Protein AF-0000000087648180 (afdb_homodimer)

Radius of gyration: 19.23 Å; Cα contacts (8 Å, |Δi|>4): 263; chains: 2; bounding box: 60×59×38 Å

Sequence (212 aa):
DFQLNRPEPDPEIAVSLRGDDVFKAIEEEPSRSPEKRRKPNAILLRHMAQHLPGMGRGDVQTMMLSQKVKNLRELFTMSAEQLHGVIGARADRINVFSNFDFSSSDDFQLNRPEPDPEIAVSLRGDDVFKAIEEEPSRSPEKRRKPNAILLRHMAQHLPGMGRGDVQTMMLSQKVKNLRELFTMSAEQLHGVIGARADRINVFSNFDFSSSD

Secondary structure (DSSP, 8-state):
----------GGG-----HHHHHHHHHS-----SSS--PPPHHHHHHHHHHSTT--HHHHHHHHHSSS--SHHHHHHS-HHHHHHHHGGGHHHHHHHHH--TT---/----------GGG-----HHHHHHHHHS-----SSS--PPPHHHHHHHHHHSTT--HHHHHHHHHSSS--SHHHHHHS-HHHHHHHHGGGHHHHHHHHH--TT---

Foldseek 3Di:
DCPPPPPDPPPVVVPVLPVVVLVVQVVPDDDPDPPPDDDPDPSVLVVCCVPQPPHHSVLSRQLPNVVLAPDPVRQLPDDLVSNCVRRNPSSVSSPCVSPPDPPPDD/DCPPPPPDPPPVVVPVLDPVVLVVQVVVDPDPDPPPDDDPDPSVLVVCCVPQPPHHSVLSRQLPNVVLAPDPVRQLPDDLVSNCVRRNPCSVSSPCVSPPDPPPDD

Organism: Ancylostoma caninum (NCBI:txid29170)

Solvent-accessible surface area (backbone atoms only — not comparable to full-atom values): 12118 Å² total; per-residue (Å²): 134,81,77,77,74,68,76,68,81,59,70,72,71,59,57,71,68,40,28,55,52,47,49,56,54,64,67,49,69,43,63,81,66,79,95,60,80,81,42,62,31,64,61,59,48,54,51,47,27,59,55,40,33,73,34,45,58,68,54,46,50,51,36,38,69,61,74,78,45,55,27,54,30,54,56,48,65,48,50,69,70,55,30,34,75,58,57,41,87,36,23,61,53,44,51,50,59,27,60,41,52,34,76,50,36,83,134,84,76,75,73,68,76,68,79,62,72,74,71,60,55,71,69,39,26,52,50,46,50,58,53,63,69,50,66,42,64,82,67,84,91,63,81,81,42,62,34,64,61,58,47,52,52,47,26,60,57,40,37,74,35,44,58,67,56,46,50,52,37,39,68,61,72,80,46,54,24,53,30,55,58,49,65,47,51,68,70,57,31,34,74,59,57,40,89,38,23,63,52,45,49,50,59,24,61,40,54,33,75,49,34,87

Structure (mmCIF, N/CA/C/O backbone):
data_AF-0000000087648180-model_v1
#
loop_
_entity.id
_entity.type
_entity.pdbx_description
1 polymer 'Uncharacterized protein'
#
loop_
_atom_site.group_PDB
_atom_site.id
_atom_site.type_symbol
_atom_site.label_atom_id
_atom_site.label_alt_id
_atom_site.label_comp_id
_atom_site.label_asym_id
_atom_site.label_entity_id
_atom_site.label_seq_id
_atom_site.pdbx_PDB_ins_code
_atom_site.Cartn_x
_atom_site.Cartn_y
_atom_site.Cartn_z
_atom_site.occupancy
_atom_site.B_iso_or_equiv
_atom_site.auth_seq_id
_atom_site.auth_comp_id
_atom_site.auth_asym_id
_atom_site.auth_atom_id
_atom_site.pdbx_PDB_model_num
ATOM 1 N N . ASP A 1 1 ? -45.812 -11.844 -9.703 1 26.56 1 ASP A N 1
ATOM 2 C CA . ASP A 1 1 ? -45 -10.789 -9.094 1 26.56 1 ASP A CA 1
ATOM 3 C C . ASP A 1 1 ? -43.812 -11.375 -8.336 1 26.56 1 ASP A C 1
ATOM 5 O O . ASP A 1 1 ? -43.969 -11.828 -7.195 1 26.56 1 ASP A O 1
ATOM 9 N N . PHE A 1 2 ? -43.031 -12.281 -8.75 1 31.91 2 PHE A N 1
ATOM 10 C CA . PHE A 1 2 ? -41.938 -13.047 -8.18 1 31.91 2 PHE A CA 1
ATOM 11 C C . PHE A 1 2 ? -40.781 -12.133 -7.797 1 31.91 2 PHE A C 1
ATOM 13 O O . PHE A 1 2 ? -40.062 -11.609 -8.664 1 31.91 2 PHE A O 1
ATOM 20 N N . GLN A 1 3 ? -41.031 -11.289 -6.773 1 31.55 3 GLN A N 1
ATOM 21 C CA . GLN A 1 3 ? -40.031 -10.391 -6.184 1 31.55 3 GLN A CA 1
ATOM 22 C C . GLN A 1 3 ? -38.781 -11.148 -5.809 1 31.55 3 GLN A C 1
ATOM 24 O O . GLN A 1 3 ? -38.781 -12.016 -4.934 1 31.55 3 GLN A O 1
ATOM 29 N N . LEU A 1 4 ? -37.938 -11.562 -6.727 1 32 4 LEU A N 1
ATOM 30 C CA . LEU A 1 4 ? -36.625 -12.172 -6.543 1 32 4 LEU A CA 1
ATOM 31 C C . LEU A 1 4 ? -35.812 -11.43 -5.473 1 32 4 LEU A C 1
ATOM 33 O O . LEU A 1 4 ? -35.594 -10.219 -5.578 1 32 4 LEU A O 1
ATOM 37 N N . ASN A 1 5 ? -36 -11.703 -4.172 1 30.16 5 ASN A N 1
ATOM 38 C CA . ASN A 1 5 ? -35.281 -11.359 -2.947 1 30.16 5 ASN A CA 1
ATOM 39 C C . ASN A 1 5 ? -33.781 -11.375 -3.166 1 30.16 5 ASN A C 1
ATOM 41 O O . ASN A 1 5 ? -33.188 -12.43 -3.41 1 30.16 5 ASN A O 1
ATOM 45 N N . ARG A 1 6 ? -33.344 -10.469 -3.951 1 36.19 6 ARG A N 1
ATOM 46 C CA . ARG A 1 6 ? -31.891 -10.328 -4.07 1 36.19 6 ARG A CA 1
ATOM 47 C C . ARG A 1 6 ? -31.203 -10.477 -2.713 1 36.19 6 ARG A C 1
ATOM 49 O O . ARG A 1 6 ? -31.609 -9.828 -1.742 1 36.19 6 ARG A O 1
ATOM 56 N N . PRO A 1 7 ? -30.672 -11.68 -2.479 1 34.53 7 PRO A N 1
ATOM 57 C CA . PRO A 1 7 ? -30 -11.922 -1.199 1 34.53 7 PRO A CA 1
ATOM 58 C C . PRO A 1 7 ? -29.125 -10.75 -0.751 1 34.53 7 PRO A C 1
ATOM 60 O O . PRO A 1 7 ? -28.625 -9.992 -1.587 1 34.53 7 PRO A O 1
ATOM 63 N N . GLU A 1 8 ? -29.531 -9.906 0.203 1 35.81 8 GLU A N 1
ATOM 64 C CA . GLU A 1 8 ? -28.75 -8.898 0.919 1 35.81 8 GLU A CA 1
ATOM 65 C C . GLU A 1 8 ? -27.297 -9.336 1.092 1 35.81 8 GLU A C 1
ATOM 67 O O . GLU A 1 8 ? -27.031 -10.5 1.409 1 35.81 8 GLU A O 1
ATOM 72 N N . PRO A 1 9 ? -26.422 -8.766 0.27 1 33.69 9 PRO A N 1
ATOM 73 C CA . PRO A 1 9 ? -25.031 -9.125 0.486 1 33.69 9 PRO A CA 1
ATOM 74 C C . PRO A 1 9 ? -24.703 -9.414 1.95 1 33.69 9 PRO A C 1
ATOM 76 O O . PRO A 1 9 ? -25.297 -8.805 2.848 1 33.69 9 PRO A O 1
ATOM 79 N N . ASP A 1 10 ? -24.656 -10.734 2.377 1 31.59 10 ASP A N 1
ATOM 80 C CA . ASP A 1 10 ? -24.359 -11.227 3.721 1 31.59 10 ASP A CA 1
ATOM 81 C C . ASP A 1 10 ? -23.344 -10.336 4.43 1 31.59 10 ASP A C 1
ATOM 83 O O . ASP A 1 10 ? -22.328 -9.969 3.846 1 31.59 10 ASP A O 1
ATOM 87 N N . PRO A 1 11 ? -23.766 -9.625 5.379 1 33 11 PRO A N 1
ATOM 88 C CA . PRO A 1 11 ? -22.922 -8.859 6.301 1 33 11 PRO A CA 1
ATOM 89 C C . PRO A 1 11 ? -21.625 -9.578 6.629 1 33 11 PRO A C 1
ATOM 91 O O . PRO A 1 11 ? -20.641 -8.938 7.012 1 33 11 PRO A O 1
ATOM 94 N N . GLU A 1 12 ? -21.656 -10.836 6.844 1 32.41 12 GLU A N 1
ATOM 95 C CA . GLU A 1 12 ? -20.469 -11.586 7.23 1 32.41 12 GLU A CA 1
ATOM 96 C C . GLU A 1 12 ? -19.359 -11.43 6.199 1 32.41 12 GLU A C 1
ATOM 98 O O . GLU A 1 12 ? -18.188 -11.602 6.516 1 32.41 12 GLU A O 1
ATOM 103 N N . ILE A 1 13 ? -19.703 -11.445 5 1 32.66 13 ILE A N 1
ATOM 104 C CA . ILE A 1 13 ? -18.703 -11.414 3.939 1 32.66 13 ILE A CA 1
ATOM 105 C C . ILE A 1 13 ? -17.984 -10.062 3.936 1 32.66 13 ILE A C 1
ATOM 107 O O . ILE A 1 13 ? -17.016 -9.867 3.209 1 32.66 13 ILE A O 1
ATOM 111 N N . ALA A 1 14 ? -18.781 -9.016 4.363 1 33.81 14 ALA A N 1
ATOM 112 C CA . ALA A 1 14 ? -17.953 -7.824 4.48 1 33.81 14 ALA A CA 1
ATOM 113 C C . ALA A 1 14 ? -16.734 -8.086 5.363 1 33.81 14 ALA A C 1
ATOM 115 O O . ALA A 1 14 ? -16.781 -7.863 6.578 1 33.81 14 ALA A O 1
ATOM 116 N N . VAL A 1 15 ? -16.328 -9.312 5.551 1 33.78 15 VAL A N 1
ATOM 117 C CA . VAL A 1 15 ? -15.07 -9.445 6.289 1 33.78 15 VAL A CA 1
ATOM 118 C C . VAL A 1 15 ? -14.172 -8.242 6 1 33.78 15 VAL A C 1
ATOM 120 O O . VAL A 1 15 ? -13.758 -8.031 4.859 1 33.78 15 VAL A O 1
ATOM 123 N N . SER A 1 16 ? -14.539 -7.16 6.473 1 35.66 16 SER A N 1
ATOM 124 C CA . SER A 1 16 ? -13.648 -6.004 6.527 1 35.66 16 SER A CA 1
ATOM 125 C C . SER A 1 16 ? -12.188 -6.438 6.621 1 35.66 16 SER A C 1
ATOM 127 O O . SER A 1 16 ? -11.758 -6.957 7.652 1 35.66 16 SER A O 1
ATOM 129 N N . LEU A 1 17 ? -11.688 -7.223 5.723 1 44.31 17 LEU A N 1
ATOM 130 C CA . LEU A 1 17 ? -10.266 -7.508 5.598 1 44.31 17 LEU A CA 1
ATOM 131 C C . LEU A 1 17 ? -9.43 -6.312 6.051 1 44.31 17 LEU A C 1
ATOM 133 O O . LEU A 1 17 ? -9.125 -5.426 5.254 1 44.31 17 LEU A O 1
ATOM 137 N N . ARG A 1 18 ? -9.844 -5.879 7.199 1 47.91 18 ARG A N 1
ATOM 138 C CA . ARG A 1 18 ? -8.984 -4.902 7.863 1 47.91 18 ARG A CA 1
ATOM 139 C C . ARG A 1 18 ? -7.527 -5.344 7.832 1 47.91 18 ARG A C 1
ATOM 141 O O . ARG A 1 18 ? -7.238 -6.535 7.691 1 47.91 18 ARG A O 1
ATOM 148 N N . GLY A 1 19 ? -6.672 -4.496 7.672 1 56.47 19 GLY A N 1
ATOM 149 C CA . GLY A 1 19 ? -5.234 -4.699 7.758 1 56.47 19 GLY A CA 1
ATOM 150 C C . GLY A 1 19 ? -4.848 -5.82 8.703 1 56.47 19 GLY A C 1
ATOM 151 O O . GLY A 1 19 ? -3.936 -6.598 8.414 1 56.47 19 GLY A O 1
ATOM 152 N N . ASP A 1 20 ? -5.715 -6.066 9.625 1 61.56 20 ASP A N 1
ATOM 153 C CA . ASP A 1 20 ? -5.383 -7.074 10.625 1 61.56 20 ASP A CA 1
ATOM 154 C C . ASP A 1 20 ? -5.59 -8.484 10.078 1 61.56 20 ASP A C 1
ATOM 156 O O . ASP A 1 20 ? -4.828 -9.398 10.398 1 61.56 20 ASP A O 1
ATOM 160 N N . ASP A 1 21 ? -6.578 -8.609 9.258 1 64.44 21 ASP A N 1
ATOM 161 C CA . ASP A 1 21 ? -6.84 -9.938 8.727 1 64.44 21 ASP A CA 1
ATOM 162 C C . ASP A 1 21 ? -5.742 -10.367 7.754 1 64.44 21 ASP A C 1
ATOM 164 O O . ASP A 1 21 ? -5.355 -11.539 7.723 1 64.44 21 ASP A O 1
ATOM 168 N N . VAL A 1 22 ? -5.289 -9.391 7.125 1 66.38 22 VAL A N 1
ATOM 169 C CA . VAL A 1 22 ? -4.203 -9.672 6.191 1 66.38 22 VAL A CA 1
ATOM 170 C C . VAL A 1 22 ? -2.975 -10.156 6.953 1 66.38 22 VAL A C 1
ATOM 172 O O . VAL A 1 22 ? -2.348 -11.148 6.57 1 66.38 22 VAL A O 1
ATOM 175 N N . PHE A 1 23 ? -2.826 -9.523 8.023 1 64.44 23 PHE A N 1
ATOM 176 C CA . PHE A 1 23 ? -1.651 -9.875 8.82 1 64.44 23 PHE A CA 1
ATOM 177 C C . PHE A 1 23 ? -1.772 -11.281 9.375 1 64.44 23 PHE A C 1
ATOM 179 O O . PHE A 1 23 ? -0.812 -12.055 9.336 1 64.44 23 PHE A O 1
ATOM 186 N N . LYS A 1 24 ? -2.908 -11.648 9.852 1 67.5 24 LYS A N 1
ATOM 187 C CA . LYS A 1 24 ? -3.105 -12.984 10.414 1 67.5 24 LYS A CA 1
ATOM 188 C C . LYS A 1 24 ? -2.887 -14.062 9.359 1 67.5 24 LYS A C 1
ATOM 190 O O . LYS A 1 24 ? -2.275 -15.094 9.641 1 67.5 24 LYS A O 1
ATOM 195 N N . ALA A 1 25 ? -3.297 -13.812 8.297 1 63.94 25 ALA A N 1
ATOM 196 C CA . ALA A 1 25 ? -3.199 -14.781 7.211 1 63.94 25 ALA A CA 1
ATOM 197 C C . ALA A 1 25 ? -1.754 -14.945 6.75 1 63.94 25 ALA A C 1
ATOM 199 O O . ALA A 1 25 ? -1.322 -16.047 6.41 1 63.94 25 ALA A O 1
ATOM 200 N N . ILE A 1 26 ? -1.044 -13.875 6.758 1 64.56 26 ILE A N 1
ATOM 201 C CA . ILE A 1 26 ? 0.345 -13.898 6.312 1 64.56 26 ILE A CA 1
ATOM 202 C C . ILE A 1 26 ? 1.196 -14.688 7.305 1 64.56 26 ILE A C 1
ATOM 204 O O . ILE A 1 26 ? 2.113 -15.406 6.906 1 64.56 26 ILE A O 1
ATOM 208 N N . GLU A 1 27 ? 0.862 -14.461 8.492 1 61.66 27 GLU A N 1
ATOM 209 C CA . GLU A 1 27 ? 1.631 -15.164 9.516 1 61.66 27 GLU A CA 1
ATOM 210 C C . GLU A 1 27 ? 1.383 -16.672 9.453 1 61.66 27 GLU A C 1
ATOM 212 O O . GLU A 1 27 ? 2.244 -17.453 9.844 1 61.66 27 GLU A O 1
ATOM 217 N N . GLU A 1 28 ? 0.231 -17.047 9.023 1 56.47 28 GLU A N 1
ATOM 218 C CA . GLU A 1 28 ? -0.064 -18.469 8.938 1 56.47 28 GLU A CA 1
ATOM 219 C C . GLU A 1 28 ? 0.522 -19.078 7.672 1 56.47 28 GLU A C 1
ATOM 221 O O . GLU A 1 28 ? 0.32 -18.562 6.574 1 56.47 28 GLU A O 1
ATOM 226 N N . GLU A 1 29 ? 1.804 -19.547 7.832 1 50.72 29 GLU A N 1
ATOM 227 C CA . GLU A 1 29 ? 2.639 -20.125 6.777 1 50.72 29 GLU A CA 1
ATOM 228 C C . GLU A 1 29 ? 1.822 -21.016 5.852 1 50.72 29 GLU A C 1
ATOM 230 O O . GLU A 1 29 ? 1.123 -21.922 6.312 1 50.72 29 GLU A O 1
ATOM 235 N N . PRO A 1 30 ? 1.654 -20.562 4.672 1 50.38 30 PRO A N 1
ATOM 236 C CA . PRO A 1 30 ? 0.988 -21.469 3.74 1 50.38 30 PRO A CA 1
ATOM 237 C C . PRO A 1 30 ? 1.747 -22.781 3.551 1 50.38 30 PRO A C 1
ATOM 239 O O . PRO A 1 30 ? 2.973 -22.812 3.68 1 50.38 30 PRO A O 1
ATOM 242 N N . SER A 1 31 ? 1.214 -23.828 3.961 1 47.16 31 SER A N 1
ATOM 243 C CA . SER A 1 31 ? 1.741 -25.172 3.748 1 47.16 31 SER A CA 1
ATOM 244 C C . SER A 1 31 ? 2.152 -25.375 2.295 1 47.16 31 SER A C 1
ATOM 246 O O . SER A 1 31 ? 1.391 -25.062 1.377 1 47.16 31 SER A O 1
ATOM 248 N N . ARG A 1 32 ? 3.43 -25.266 2.02 1 46.56 32 ARG A N 1
ATOM 249 C CA . ARG A 1 32 ? 4.117 -25.438 0.743 1 46.56 32 ARG A CA 1
ATOM 250 C C . ARG A 1 32 ? 3.766 -26.766 0.093 1 46.56 32 ARG A C 1
ATOM 252 O O . ARG A 1 32 ? 4.203 -27.812 0.554 1 46.56 32 ARG A O 1
ATOM 259 N N . SER A 1 33 ? 2.514 -27 -0.193 1 47.72 33 SER A N 1
ATOM 260 C CA . SER A 1 33 ? 2.426 -28.25 -0.947 1 47.72 33 SER A CA 1
ATOM 261 C C . SER A 1 33 ? 3.078 -28.109 -2.318 1 47.72 33 SER A C 1
ATOM 263 O O . SER A 1 33 ? 3.152 -27.016 -2.869 1 47.72 33 SER A O 1
ATOM 265 N N . PRO A 1 34 ? 3.533 -29.203 -2.984 1 48.75 34 PRO A N 1
ATOM 266 C CA . PRO A 1 34 ? 4.301 -29.406 -4.215 1 48.75 34 PRO A CA 1
ATOM 267 C C . PRO A 1 34 ? 3.816 -28.516 -5.359 1 48.75 34 PRO A C 1
ATOM 269 O O . PRO A 1 34 ? 2.875 -27.734 -5.188 1 48.75 34 PRO A O 1
ATOM 272 N N . GLU A 1 35 ? 3.771 -29.109 -6.828 1 48.38 35 GLU A N 1
ATOM 273 C CA . GLU A 1 35 ? 3.746 -28.719 -8.234 1 48.38 35 GLU A CA 1
ATOM 274 C C . GLU A 1 35 ? 2.463 -27.969 -8.586 1 48.38 35 GLU A C 1
ATOM 276 O O . GLU A 1 35 ? 2.135 -27.812 -9.758 1 48.38 35 GLU A O 1
ATOM 281 N N . LYS A 1 36 ? 1.525 -27.719 -7.707 1 54.03 36 LYS A N 1
ATOM 282 C CA . LYS A 1 36 ? 0.229 -27.156 -8.062 1 54.03 36 LYS A CA 1
ATOM 283 C C . LYS A 1 36 ? 0.377 -25.719 -8.562 1 54.03 36 LYS A C 1
ATOM 285 O O . LYS A 1 36 ? 1.354 -25.047 -8.234 1 54.03 36 LYS A O 1
ATOM 290 N N . ARG A 1 37 ? -0.437 -25.406 -9.625 1 62.62 37 ARG A N 1
ATOM 291 C CA . ARG A 1 37 ? -0.575 -24.062 -10.172 1 62.62 37 ARG A CA 1
ATOM 292 C C . ARG A 1 37 ? -0.45 -23 -9.078 1 62.62 37 ARG A C 1
ATOM 294 O O . ARG A 1 37 ? -1.12 -23.094 -8.047 1 62.62 37 ARG A O 1
ATOM 301 N N . ARG A 1 38 ? 0.705 -22.359 -9.008 1 75.25 38 ARG A N 1
ATOM 302 C CA . ARG A 1 38 ? 0.943 -21.344 -7.98 1 75.25 38 ARG A CA 1
ATOM 303 C C . ARG A 1 38 ? -0.243 -20.391 -7.859 1 75.25 38 ARG A C 1
ATOM 305 O O . ARG A 1 38 ? -0.716 -19.859 -8.859 1 75.25 38 ARG A O 1
ATOM 312 N N . LYS A 1 39 ? -0.926 -20.609 -6.969 1 86 39 LYS A N 1
ATOM 313 C CA . LYS A 1 39 ? -1.989 -19.656 -6.652 1 86 39 LYS A CA 1
ATOM 314 C C . LYS A 1 39 ? -1.504 -18.594 -5.664 1 86 39 LYS A C 1
ATOM 316 O O . LYS A 1 39 ? -0.85 -18.922 -4.672 1 86 39 LYS A O 1
ATOM 321 N N . PRO A 1 40 ? -1.723 -17.375 -6.129 1 88.81 40 PRO A N 1
ATOM 322 C CA . PRO A 1 40 ? -1.345 -16.344 -5.164 1 88.81 40 PRO A CA 1
ATOM 323 C C . PRO A 1 40 ? -2.152 -16.406 -3.873 1 88.81 40 PRO A C 1
ATOM 325 O O . PRO A 1 40 ? -3.248 -16.984 -3.857 1 88.81 40 PRO A O 1
ATOM 328 N N . ASN A 1 41 ? -1.557 -15.945 -2.834 1 86.38 41 ASN A N 1
ATOM 329 C CA . ASN A 1 41 ? -2.293 -15.773 -1.585 1 86.38 41 ASN A CA 1
ATOM 330 C C . ASN A 1 41 ? -3.545 -14.93 -1.781 1 86.38 41 ASN A C 1
ATOM 332 O O . ASN A 1 41 ? -3.457 -13.766 -2.189 1 86.38 41 ASN A O 1
ATOM 336 N N . ALA A 1 42 ? -4.703 -15.461 -1.522 1 88.31 42 ALA A N 1
ATOM 337 C CA . ALA A 1 42 ? -5.98 -14.836 -1.855 1 88.31 42 ALA A CA 1
ATOM 338 C C . ALA A 1 42 ? -6.211 -13.578 -1.027 1 88.31 42 ALA A C 1
ATOM 340 O O . ALA A 1 42 ? -6.777 -12.602 -1.519 1 88.31 42 ALA A O 1
ATOM 341 N N . ILE A 1 43 ? -5.828 -13.562 0.215 1 87.75 43 ILE A N 1
ATOM 342 C CA . ILE A 1 43 ? -6.023 -12.414 1.091 1 87.75 43 ILE A CA 1
ATOM 343 C C . ILE A 1 43 ? -5.145 -11.258 0.624 1 87.75 43 ILE A C 1
ATOM 345 O O . ILE A 1 43 ? -5.617 -10.125 0.491 1 87.75 43 ILE A O 1
ATOM 349 N N . LEU A 1 44 ? -3.92 -11.555 0.324 1 89.25 44 LEU A N 1
ATOM 350 C CA . LEU A 1 44 ? -3.008 -10.523 -0.166 1 89.25 44 LEU A CA 1
ATOM 351 C C . LEU A 1 44 ? -3.477 -9.977 -1.51 1 89.25 44 LEU A C 1
ATOM 353 O O . LEU A 1 44 ? -3.451 -8.766 -1.735 1 89.25 44 LEU A O 1
ATOM 357 N N . LEU A 1 45 ? -3.875 -10.891 -2.332 1 92.31 45 LEU A N 1
ATOM 358 C CA . LEU A 1 45 ? -4.383 -10.5 -3.643 1 92.31 45 LEU A CA 1
ATOM 359 C C . LEU A 1 45 ? -5.547 -9.523 -3.504 1 92.31 45 LEU A C 1
ATOM 361 O O . LEU A 1 45 ? -5.559 -8.469 -4.145 1 92.31 45 LEU A O 1
ATOM 365 N N . ARG A 1 46 ? -6.469 -9.789 -2.678 1 92.38 46 ARG A N 1
ATOM 366 C CA . ARG A 1 46 ? -7.625 -8.93 -2.455 1 92.38 46 ARG A CA 1
ATOM 367 C C . ARG A 1 46 ? -7.203 -7.574 -1.897 1 92.38 46 ARG A C 1
ATOM 369 O O . ARG A 1 46 ? -7.668 -6.531 -2.365 1 92.38 46 ARG A O 1
ATOM 376 N N . HIS A 1 47 ? -6.34 -7.617 -0.962 1 89.62 47 HIS A N 1
ATOM 377 C CA . HIS A 1 47 ? -5.879 -6.379 -0.341 1 89.62 47 HIS A CA 1
ATOM 378 C C . HIS A 1 47 ? -5.172 -5.484 -1.353 1 89.62 47 HIS A C 1
ATOM 380 O O . HIS A 1 47 ? -5.492 -4.301 -1.472 1 89.62 47 HIS A O 1
ATOM 386 N N . MET A 1 48 ? -4.293 -6.035 -2.135 1 92.44 48 MET A N 1
ATOM 387 C CA . MET A 1 48 ? -3.518 -5.262 -3.102 1 92.44 48 MET A CA 1
ATOM 388 C C . MET A 1 48 ? -4.41 -4.734 -4.219 1 92.44 48 MET A C 1
ATOM 390 O O . MET A 1 48 ? -4.242 -3.6 -4.668 1 92.44 48 MET A O 1
ATOM 394 N N . ALA A 1 49 ? -5.367 -5.523 -4.613 1 92.94 49 ALA A N 1
ATOM 395 C CA . ALA A 1 49 ? -6.297 -5.105 -5.66 1 92.94 49 ALA A CA 1
ATOM 396 C C . ALA A 1 49 ? -7.125 -3.906 -5.211 1 92.94 49 ALA A C 1
ATOM 398 O O . ALA A 1 49 ? -7.531 -3.08 -6.031 1 92.94 49 ALA A O 1
ATOM 399 N N . GLN A 1 50 ? -7.297 -3.758 -3.938 1 89.31 50 GLN A N 1
ATOM 400 C CA . GLN A 1 50 ? -8.062 -2.652 -3.367 1 89.31 50 GLN A CA 1
ATOM 401 C C . GLN A 1 50 ? -7.18 -1.427 -3.152 1 89.31 50 GLN A C 1
ATOM 403 O O . GLN A 1 50 ? -7.664 -0.294 -3.172 1 89.31 50 GLN A O 1
ATOM 408 N N . HIS A 1 51 ? -5.918 -1.672 -3.133 1 87 51 HIS A N 1
ATOM 409 C CA . HIS A 1 51 ? -5.098 -0.612 -2.562 1 87 51 HIS A CA 1
ATOM 410 C C . HIS A 1 51 ? -4.145 -0.031 -3.604 1 87 51 HIS A C 1
ATOM 412 O O . HIS A 1 51 ? -3.705 1.113 -3.477 1 87 51 HIS A O 1
ATOM 418 N N . LEU A 1 52 ? -3.75 -0.784 -4.543 1 92.44 52 LEU A N 1
ATOM 419 C CA . LEU A 1 52 ? -2.822 -0.293 -5.559 1 92.44 52 LEU A CA 1
ATOM 420 C C . LEU A 1 52 ? -3.561 0.495 -6.633 1 92.44 52 LEU A C 1
ATOM 422 O O . LEU A 1 52 ? -4.391 -0.06 -7.355 1 92.44 52 LEU A O 1
ATOM 426 N N . PRO A 1 53 ? -3.189 1.729 -6.688 1 90.19 53 PRO A N 1
ATOM 427 C CA . PRO A 1 53 ? -3.898 2.566 -7.66 1 90.19 53 PRO A CA 1
ATOM 428 C C . PRO A 1 53 ? -3.746 2.066 -9.094 1 90.19 53 PRO A C 1
ATOM 430 O O . PRO A 1 53 ? -2.633 1.768 -9.531 1 90.19 53 PRO A O 1
ATOM 433 N N . GLY A 1 54 ? -4.945 2.018 -9.734 1 89.56 54 GLY A N 1
ATOM 434 C CA . GLY A 1 54 ? -4.934 1.7 -11.156 1 89.56 54 GLY A CA 1
ATOM 435 C C . GLY A 1 54 ? -4.836 0.213 -11.438 1 89.56 54 GLY A C 1
ATOM 436 O O . GLY A 1 54 ? -4.855 -0.21 -12.594 1 89.56 54 GLY A O 1
ATOM 437 N N . MET A 1 55 ? -4.754 -0.571 -10.383 1 93.88 55 MET A N 1
ATOM 438 C CA . MET A 1 55 ? -4.574 -2.006 -10.586 1 93.88 55 MET A CA 1
ATOM 439 C C . MET A 1 55 ? -5.816 -2.775 -10.156 1 93.88 55 MET A C 1
ATOM 441 O O . MET A 1 55 ? -6.293 -2.623 -9.031 1 93.88 55 MET A O 1
ATOM 445 N N . GLY A 1 56 ? -6.406 -3.564 -11.023 1 92.62 56 GLY A N 1
ATOM 446 C CA . GLY A 1 56 ? -7.477 -4.48 -10.672 1 92.62 56 GLY A CA 1
ATOM 447 C C . GLY A 1 56 ? -6.977 -5.852 -10.25 1 92.62 56 GLY A C 1
ATOM 448 O O . GLY A 1 56 ? -5.773 -6.121 -10.305 1 92.62 56 GLY A O 1
ATOM 449 N N . ARG A 1 57 ? -7.918 -6.668 -9.906 1 93.88 57 ARG A N 1
ATOM 450 C CA . ARG A 1 57 ? -7.594 -8.008 -9.422 1 93.88 57 ARG A CA 1
ATOM 451 C C . ARG A 1 57 ? -6.746 -8.766 -10.43 1 93.88 57 ARG A C 1
ATOM 453 O O . ARG A 1 57 ? -5.766 -9.414 -10.062 1 93.88 57 ARG A O 1
ATOM 460 N N . GLY A 1 58 ? -7.098 -8.664 -11.688 1 95.12 58 GLY A N 1
ATOM 461 C CA . GLY A 1 58 ? -6.344 -9.344 -12.727 1 95.12 58 GLY A CA 1
ATOM 462 C C . GLY A 1 58 ? -4.922 -8.836 -12.867 1 95.12 58 GLY A C 1
ATOM 463 O O . GLY A 1 58 ? -3.992 -9.617 -13.078 1 95.12 58 GLY A O 1
ATOM 464 N N . ASP A 1 59 ? -4.707 -7.52 -12.812 1 94.81 59 ASP A N 1
ATOM 465 C CA . ASP A 1 59 ? -3.377 -6.926 -12.883 1 94.81 59 ASP A CA 1
ATOM 466 C C . ASP A 1 59 ? -2.5 -7.402 -11.727 1 94.81 59 ASP A C 1
ATOM 468 O O . ASP A 1 59 ? -1.346 -7.785 -11.93 1 94.81 59 ASP A O 1
ATOM 472 N N . VAL A 1 60 ? -3.059 -7.414 -10.547 1 95.75 60 VAL A N 1
ATOM 473 C CA . VAL A 1 60 ? -2.328 -7.797 -9.336 1 95.75 60 VAL A CA 1
ATOM 474 C C . VAL A 1 60 ? -1.977 -9.281 -9.398 1 95.75 60 VAL A C 1
ATOM 476 O O . VAL A 1 60 ? -0.848 -9.672 -9.086 1 95.75 60 VAL A O 1
ATOM 479 N N . GLN A 1 61 ? -2.914 -10.055 -9.852 1 94.56 61 GLN A N 1
ATOM 480 C CA . GLN A 1 61 ? -2.664 -11.484 -9.969 1 94.56 61 GLN A CA 1
ATOM 481 C C . GLN A 1 61 ? -1.515 -11.766 -10.93 1 94.56 61 GLN A C 1
ATOM 483 O O . GLN A 1 61 ? -0.612 -12.547 -10.609 1 94.56 61 GLN A O 1
ATOM 488 N N . THR A 1 62 ? -1.6 -11.18 -12.055 1 94.75 62 THR A N 1
ATOM 489 C CA . THR A 1 62 ? -0.54 -11.336 -13.047 1 94.75 62 THR A CA 1
ATOM 490 C C . THR A 1 62 ? 0.807 -10.906 -12.469 1 94.75 62 THR A C 1
ATOM 492 O O . THR A 1 62 ? 1.809 -11.602 -12.633 1 94.75 62 THR A O 1
ATOM 495 N N . MET A 1 63 ? 0.859 -9.789 -11.789 1 96.06 63 MET A N 1
ATOM 496 C CA . MET A 1 63 ? 2.084 -9.289 -11.18 1 96.06 63 MET A CA 1
ATOM 497 C C . MET A 1 63 ? 2.629 -10.281 -10.156 1 96.06 63 MET A C 1
ATOM 499 O O . MET A 1 63 ? 3.811 -10.625 -10.188 1 96.06 63 MET A O 1
ATOM 503 N N . MET A 1 64 ? 1.779 -10.781 -9.312 1 94.69 64 MET A N 1
ATOM 504 C CA . MET A 1 64 ? 2.197 -11.664 -8.227 1 94.69 64 MET A CA 1
ATOM 505 C C . MET A 1 64 ? 2.729 -12.984 -8.773 1 94.69 64 MET A C 1
ATOM 507 O O . MET A 1 64 ? 3.615 -13.602 -8.172 1 94.69 64 MET A O 1
ATOM 511 N N . LEU A 1 65 ? 2.262 -13.367 -9.883 1 92.69 65 LEU A N 1
ATOM 512 C CA . LEU A 1 65 ? 2.635 -14.656 -10.453 1 92.69 65 LEU A CA 1
ATOM 513 C C . LEU A 1 65 ? 3.812 -14.508 -11.406 1 92.69 65 LEU A C 1
ATOM 515 O O . LEU A 1 65 ? 4.434 -15.5 -11.797 1 92.69 65 LEU A O 1
ATOM 519 N N . SER A 1 66 ? 4.141 -13.312 -11.805 1 92.38 66 SER A N 1
ATOM 520 C CA . SER A 1 66 ? 5.117 -13.039 -12.859 1 92.38 66 SER A CA 1
ATOM 521 C C . SER A 1 66 ? 6.527 -13.406 -12.406 1 92.38 66 SER A C 1
ATOM 523 O O . SER A 1 66 ? 7.434 -13.539 -13.234 1 92.38 66 SER A O 1
ATOM 525 N N . GLN A 1 67 ? 6.883 -13.5 -11.18 1 90.81 67 GLN A N 1
ATOM 526 C CA . GLN A 1 67 ? 8.188 -13.75 -10.578 1 90.81 67 GLN A CA 1
ATOM 527 C C . GLN A 1 67 ? 9.141 -12.578 -10.82 1 90.81 67 GLN A C 1
ATOM 529 O O . GLN A 1 67 ? 10.336 -12.672 -10.523 1 90.81 67 GLN A O 1
ATOM 534 N N . LYS A 1 68 ? 8.68 -11.469 -11.359 1 95.5 68 LYS A N 1
ATOM 535 C CA . LYS A 1 68 ? 9.508 -10.297 -11.648 1 95.5 68 LYS A CA 1
ATOM 536 C C . LYS A 1 68 ? 9.617 -9.383 -10.438 1 95.5 68 LYS A C 1
ATOM 538 O O . LYS A 1 68 ? 10.461 -8.492 -10.398 1 95.5 68 LYS A O 1
ATOM 543 N N . VAL A 1 69 ? 8.797 -9.562 -9.539 1 96.88 69 VAL A N 1
ATOM 544 C CA . VAL A 1 69 ? 8.781 -8.797 -8.297 1 96.88 69 VAL A CA 1
ATOM 545 C C . VAL A 1 69 ? 8.383 -9.711 -7.137 1 96.88 69 VAL A C 1
ATOM 547 O O . VAL A 1 69 ? 7.473 -10.531 -7.266 1 96.88 69 VAL A O 1
ATOM 550 N N . LYS A 1 70 ? 9.086 -9.547 -6.066 1 95.69 70 LYS A N 1
ATOM 551 C CA . LYS A 1 70 ? 8.977 -10.508 -4.977 1 95.69 70 LYS A CA 1
ATOM 552 C C . LYS A 1 70 ? 7.938 -10.062 -3.951 1 95.69 70 LYS A C 1
ATOM 554 O O . LYS A 1 70 ? 7.27 -10.898 -3.334 1 95.69 70 LYS A O 1
ATOM 559 N N . ASN A 1 71 ? 7.875 -8.828 -3.646 1 95.56 71 ASN A N 1
ATOM 560 C CA . ASN A 1 71 ? 7.027 -8.281 -2.592 1 95.56 71 ASN A CA 1
ATOM 561 C C . ASN A 1 71 ? 6.797 -6.785 -2.779 1 95.56 71 ASN A C 1
ATOM 563 O O . ASN A 1 71 ? 7.293 -6.195 -3.74 1 95.56 71 ASN A O 1
ATOM 567 N N . LEU A 1 72 ? 6.035 -6.168 -1.925 1 95.81 72 LEU A N 1
ATOM 568 C CA . LEU A 1 72 ? 5.672 -4.758 -2.035 1 95.81 72 LEU A CA 1
ATOM 569 C C . LEU A 1 72 ? 6.898 -3.867 -1.866 1 95.81 72 LEU A C 1
ATOM 571 O O . LEU A 1 72 ? 7.02 -2.836 -2.533 1 95.81 72 LEU A O 1
ATOM 575 N N . ARG A 1 73 ? 7.754 -4.227 -0.939 1 96.88 73 ARG A N 1
ATOM 576 C CA . ARG A 1 73 ? 8.992 -3.471 -0.747 1 96.88 73 ARG A CA 1
ATOM 577 C C . ARG A 1 73 ? 9.75 -3.322 -2.061 1 96.88 73 ARG A C 1
ATOM 579 O O . ARG A 1 73 ? 10.141 -2.215 -2.434 1 96.88 73 ARG A O 1
ATOM 586 N N . GLU A 1 74 ? 9.906 -4.418 -2.732 1 97.44 74 GLU A N 1
ATOM 587 C CA . GLU A 1 74 ? 10.594 -4.391 -4.023 1 97.44 74 GLU A CA 1
ATOM 588 C C . GLU A 1 74 ? 9.797 -3.592 -5.051 1 97.44 74 GLU A C 1
ATOM 590 O O . GLU A 1 74 ? 10.359 -2.775 -5.781 1 97.44 74 GLU A O 1
ATOM 595 N N . LEU A 1 75 ? 8.516 -3.811 -5.102 1 97.31 75 LEU A N 1
ATOM 596 C CA . LEU A 1 75 ? 7.66 -3.115 -6.059 1 97.31 75 LEU A CA 1
ATOM 597 C C . LEU A 1 75 ? 7.824 -1.604 -5.938 1 97.31 75 LEU A C 1
ATOM 599 O O . LEU A 1 75 ? 7.996 -0.91 -6.941 1 97.31 75 LEU A O 1
ATOM 603 N N . PHE A 1 76 ? 7.836 -1.045 -4.727 1 96.31 76 PHE A N 1
ATOM 604 C CA . PHE A 1 76 ? 7.824 0.395 -4.496 1 96.31 76 PHE A CA 1
ATOM 605 C C . PHE A 1 76 ? 9.234 0.971 -4.602 1 96.31 76 PHE A C 1
ATOM 607 O O . PHE A 1 76 ? 9.414 2.191 -4.578 1 96.31 76 PHE A O 1
ATOM 614 N N . THR A 1 77 ? 10.172 0.157 -4.801 1 96.19 77 THR A N 1
ATOM 615 C CA . THR A 1 77 ? 11.531 0.665 -4.934 1 96.19 77 THR A CA 1
ATOM 616 C C . THR A 1 77 ? 12.008 0.557 -6.379 1 96.19 77 THR A C 1
ATOM 618 O O . THR A 1 77 ? 13.109 1.003 -6.707 1 96.19 77 THR A O 1
ATOM 621 N N . MET A 1 78 ? 11.234 0.02 -7.141 1 96.38 78 MET A N 1
ATOM 622 C CA . MET A 1 78 ? 11.586 -0.13 -8.555 1 96.38 78 MET A CA 1
ATOM 623 C C . MET A 1 78 ? 11.578 1.22 -9.258 1 96.38 78 MET A C 1
ATOM 625 O O . MET A 1 78 ? 10.82 2.115 -8.891 1 96.38 78 MET A O 1
ATOM 629 N N . SER A 1 79 ? 12.492 1.328 -10.289 1 95.69 79 SER A N 1
ATOM 630 C CA . SER A 1 79 ? 12.461 2.5 -11.156 1 95.69 79 SER A CA 1
ATOM 631 C C . SER A 1 79 ? 11.211 2.502 -12.039 1 95.69 79 SER A C 1
ATOM 633 O O . SER A 1 79 ? 10.523 1.484 -12.148 1 95.69 79 SER A O 1
ATOM 635 N N . ALA A 1 80 ? 10.938 3.666 -12.625 1 93.88 80 ALA A N 1
ATOM 636 C CA . ALA A 1 80 ? 9.812 3.766 -13.555 1 93.88 80 ALA A CA 1
ATOM 637 C C . ALA A 1 80 ? 9.938 2.738 -14.672 1 93.88 80 ALA A C 1
ATOM 639 O O . ALA A 1 80 ? 8.945 2.107 -15.055 1 93.88 80 ALA A O 1
ATOM 640 N N . GLU A 1 81 ? 11.164 2.545 -15.172 1 95.81 81 GLU A N 1
ATOM 641 C CA . GLU A 1 81 ? 11.406 1.587 -16.25 1 95.81 81 GLU A CA 1
ATOM 642 C C . GLU A 1 81 ? 11.148 0.157 -15.781 1 95.81 81 GLU A C 1
ATOM 644 O O . GLU A 1 81 ? 10.484 -0.617 -16.469 1 95.81 81 GLU A O 1
ATOM 649 N N . GLN A 1 82 ? 11.617 -0.181 -14.625 1 96.88 82 GLN A N 1
ATOM 650 C CA . GLN A 1 82 ? 11.398 -1.507 -14.055 1 96.88 82 GLN A CA 1
ATOM 651 C C . GLN A 1 82 ? 9.906 -1.766 -13.828 1 96.88 82 GLN A C 1
ATOM 653 O O . GLN A 1 82 ? 9.406 -2.852 -14.133 1 96.88 82 GLN A O 1
ATOM 658 N N . LEU A 1 83 ? 9.219 -0.763 -13.328 1 96.62 83 LEU A N 1
ATOM 659 C CA . LEU A 1 83 ? 7.793 -0.884 -13.078 1 96.62 83 LEU A CA 1
ATOM 660 C C . LEU A 1 83 ? 7.031 -1.161 -14.367 1 96.62 83 LEU A C 1
ATOM 662 O O . LEU A 1 83 ? 6.117 -1.988 -14.391 1 96.62 83 LEU A O 1
ATOM 666 N N . HIS A 1 84 ? 7.418 -0.455 -15.383 1 96.12 84 HIS A N 1
ATOM 667 C CA . HIS A 1 84 ? 6.77 -0.672 -16.672 1 96.12 84 HIS A CA 1
ATOM 668 C C . HIS A 1 84 ? 6.941 -2.115 -17.141 1 96.12 84 HIS A C 1
ATOM 670 O O . HIS A 1 84 ? 6.039 -2.684 -17.75 1 96.12 84 HIS A O 1
ATOM 676 N N . GLY A 1 85 ? 8.07 -2.689 -16.844 1 96.5 85 GLY A N 1
ATOM 677 C CA . GLY A 1 85 ? 8.32 -4.078 -17.203 1 96.5 85 GLY A CA 1
A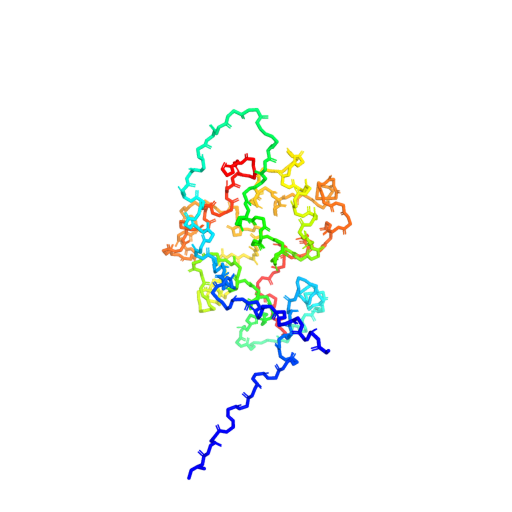TOM 678 C C . GLY A 1 85 ? 7.48 -5.059 -16.406 1 96.5 85 GLY A C 1
ATOM 679 O O . GLY A 1 85 ? 7.18 -6.156 -16.875 1 96.5 85 GLY A O 1
ATOM 680 N N . VAL A 1 86 ? 7.039 -4.684 -15.242 1 96.25 86 VAL A N 1
ATOM 681 C CA . VAL A 1 86 ? 6.352 -5.598 -14.336 1 96.25 86 VAL A CA 1
ATOM 682 C C . VAL A 1 86 ? 4.84 -5.41 -14.469 1 96.25 86 VAL A C 1
ATOM 684 O O . VAL A 1 86 ? 4.09 -6.387 -14.484 1 96.25 86 VAL A O 1
ATOM 687 N N . ILE A 1 87 ? 4.387 -4.09 -14.578 1 96.44 87 ILE A N 1
ATOM 688 C CA . ILE A 1 87 ? 2.945 -3.877 -14.492 1 96.44 87 ILE A CA 1
ATOM 689 C C . ILE A 1 87 ? 2.477 -3.023 -15.664 1 96.44 87 ILE A C 1
ATOM 691 O O . ILE A 1 87 ? 1.323 -2.588 -15.703 1 96.44 87 ILE A O 1
ATOM 695 N N . GLY A 1 88 ? 3.268 -2.689 -16.625 1 94.88 88 GLY A N 1
ATOM 696 C CA . GLY A 1 88 ? 2.873 -2.031 -17.859 1 94.88 88 GLY A CA 1
ATOM 697 C C . GLY A 1 88 ? 2.389 -0.61 -17.641 1 94.88 88 GLY A C 1
ATOM 698 O O . GLY A 1 88 ? 3.064 0.195 -17 1 94.88 88 GLY A O 1
ATOM 699 N N . ALA A 1 89 ? 1.16 -0.352 -18.188 1 91.94 89 ALA A N 1
ATOM 700 C CA . ALA A 1 89 ? 0.629 1.007 -18.25 1 91.94 89 ALA A CA 1
ATOM 701 C C . ALA A 1 89 ? 0.305 1.545 -16.859 1 91.94 89 ALA A C 1
ATOM 703 O O . ALA A 1 89 ? 0.133 2.752 -16.688 1 91.94 89 ALA A O 1
ATOM 704 N N . ARG A 1 90 ? 0.277 0.735 -15.938 1 92.94 90 ARG A N 1
ATOM 705 C CA . ARG A 1 90 ? -0.079 1.153 -14.586 1 92.94 90 ARG A CA 1
ATOM 706 C C . ARG A 1 90 ? 1.142 1.673 -13.836 1 92.94 90 ARG A C 1
ATOM 708 O O . ARG A 1 90 ? 1.016 2.221 -12.742 1 92.94 90 ARG A O 1
ATOM 715 N N . ALA A 1 91 ? 2.279 1.608 -14.438 1 94.81 91 ALA A N 1
ATOM 716 C CA . ALA A 1 91 ? 3.557 1.943 -13.812 1 94.81 91 ALA A CA 1
ATOM 717 C C . ALA A 1 91 ? 3.568 3.391 -13.328 1 94.81 91 ALA A C 1
ATOM 719 O O . ALA A 1 91 ? 4.039 3.678 -12.227 1 94.81 91 ALA A O 1
ATOM 720 N N . ASP A 1 92 ? 2.988 4.25 -14.094 1 92.12 92 ASP A N 1
ATOM 721 C CA . ASP A 1 92 ? 3.029 5.668 -13.75 1 92.12 92 ASP A CA 1
ATOM 722 C C . ASP A 1 92 ? 2.23 5.941 -12.477 1 92.12 92 ASP A C 1
ATOM 724 O O . ASP A 1 92 ? 2.666 6.715 -11.617 1 92.12 92 ASP A O 1
ATOM 728 N N . ARG A 1 93 ? 1.134 5.367 -12.422 1 92.06 93 ARG A N 1
ATOM 729 C CA . ARG A 1 93 ? 0.284 5.562 -11.25 1 92.06 93 ARG A CA 1
ATOM 730 C C . ARG A 1 93 ? 0.969 5.055 -9.984 1 92.06 93 ARG A C 1
ATOM 732 O O . ARG A 1 93 ? 0.964 5.734 -8.961 1 92.06 93 ARG A O 1
ATOM 739 N N . ILE A 1 94 ? 1.589 3.898 -10.016 1 94.38 94 ILE A N 1
ATOM 740 C CA . ILE A 1 94 ? 2.268 3.314 -8.859 1 94.38 94 ILE A CA 1
ATOM 741 C C . ILE A 1 94 ? 3.477 4.172 -8.492 1 94.38 94 ILE A C 1
ATOM 743 O O . ILE A 1 94 ? 3.746 4.391 -7.305 1 94.38 94 ILE A O 1
ATOM 747 N N . ASN A 1 95 ? 4.148 4.641 -9.484 1 94.5 95 ASN A N 1
ATOM 748 C CA . ASN A 1 95 ? 5.305 5.492 -9.234 1 94.5 95 ASN A CA 1
ATOM 749 C C . ASN A 1 95 ? 4.91 6.777 -8.516 1 94.5 95 ASN A C 1
ATOM 751 O O . ASN A 1 95 ? 5.551 7.168 -7.535 1 94.5 95 ASN A O 1
ATOM 755 N N . VAL A 1 96 ? 3.896 7.418 -8.977 1 90.19 96 VAL A N 1
ATOM 756 C CA . VAL A 1 96 ? 3.418 8.641 -8.344 1 90.19 96 VAL A CA 1
ATOM 757 C C . VAL A 1 96 ? 2.969 8.336 -6.914 1 90.19 96 VAL A C 1
ATOM 759 O O . VAL A 1 96 ? 3.336 9.047 -5.977 1 90.19 96 VAL A O 1
ATOM 762 N N . PHE A 1 97 ? 2.229 7.336 -6.777 1 92.31 97 PHE A N 1
ATOM 763 C CA . PHE A 1 97 ? 1.691 6.945 -5.48 1 92.31 97 PHE A CA 1
ATOM 764 C C . PHE A 1 97 ? 2.814 6.672 -4.488 1 92.31 97 PHE A C 1
ATOM 766 O O . PHE A 1 97 ? 2.791 7.168 -3.359 1 92.31 97 PHE A O 1
ATOM 773 N N . SER A 1 98 ? 3.748 5.879 -4.828 1 94.06 98 SER A N 1
ATOM 774 C CA . SER A 1 98 ? 4.828 5.461 -3.943 1 94.06 98 SER A CA 1
ATOM 775 C C . SER A 1 98 ? 5.715 6.641 -3.561 1 94.06 98 SER A C 1
ATOM 777 O O . SER A 1 98 ? 6.27 6.68 -2.459 1 94.06 98 SER A O 1
ATOM 779 N N . ASN A 1 99 ? 5.777 7.648 -4.438 1 93.44 99 ASN A N 1
ATOM 780 C CA . ASN A 1 99 ? 6.734 8.734 -4.242 1 93.44 99 ASN A CA 1
ATOM 781 C C . ASN A 1 99 ? 6.051 10.008 -3.76 1 93.44 99 ASN A C 1
ATOM 783 O O . ASN A 1 99 ? 6.707 11.023 -3.531 1 93.44 99 ASN A O 1
ATOM 787 N N . PHE A 1 100 ? 4.816 9.93 -3.578 1 89.06 100 PHE A N 1
ATOM 788 C CA . PHE A 1 100 ? 4.098 11.125 -3.154 1 89.06 100 PHE A CA 1
ATOM 789 C C . PHE A 1 100 ? 4.598 11.609 -1.798 1 89.06 100 PHE A C 1
ATOM 791 O O . PHE A 1 100 ? 4.617 10.844 -0.83 1 89.06 100 PHE A O 1
ATOM 798 N N . ASP A 1 101 ? 4.902 12.844 -1.764 1 90.31 101 ASP A N 1
ATOM 799 C CA . ASP A 1 101 ? 5.453 13.445 -0.554 1 90.31 101 ASP A CA 1
ATOM 800 C C . ASP A 1 101 ? 4.363 13.68 0.487 1 90.31 101 ASP A C 1
ATOM 802 O O . ASP A 1 101 ? 3.391 14.391 0.223 1 90.31 101 ASP A O 1
ATOM 806 N N . PHE A 1 102 ? 4.535 13.094 1.696 1 89.56 102 PHE A N 1
ATOM 807 C CA . PHE A 1 102 ? 3.547 13.211 2.764 1 89.56 102 PHE A CA 1
ATOM 808 C C . PHE A 1 102 ? 3.418 14.648 3.232 1 89.56 102 PHE A C 1
ATOM 810 O O . PHE A 1 102 ? 2.404 15.031 3.824 1 89.56 102 PHE A O 1
ATOM 817 N N . SER A 1 103 ? 4.438 15.469 3.043 1 80.38 103 SER A N 1
ATOM 818 C CA . SER A 1 103 ? 4.438 16.859 3.469 1 80.38 103 SER A CA 1
ATOM 819 C C . SER A 1 103 ? 3.709 17.75 2.463 1 80.38 103 SER A C 1
ATOM 821 O O . SER A 1 103 ? 3.51 18.938 2.707 1 80.38 103 SER A O 1
ATOM 823 N N . SER A 1 104 ? 3.395 17.109 1.334 1 72.19 104 SER A N 1
ATOM 824 C CA . SER A 1 104 ? 2.711 17.891 0.315 1 72.19 104 SER A CA 1
ATOM 825 C C . SER A 1 104 ? 1.309 18.281 0.77 1 72.19 104 SER A C 1
ATOM 827 O O . SER A 1 104 ? 0.555 17.453 1.271 1 72.19 104 SER A O 1
ATOM 829 N N . SER A 1 105 ? 1.086 19.406 1.479 1 58.62 105 SER A N 1
ATOM 830 C CA . SER A 1 105 ? -0.167 19.969 1.977 1 58.62 105 SER A CA 1
ATOM 831 C C . SER A 1 105 ? -1.204 20.062 0.864 1 58.62 105 SER A C 1
ATOM 833 O O . SER A 1 105 ? -0.852 20.172 -0.313 1 58.62 105 SER A O 1
ATOM 835 N N . ASP A 1 106 ? -2.564 19.75 1.24 1 51.97 106 ASP A N 1
ATOM 836 C CA . ASP A 1 106 ? -3.67 20.078 0.347 1 51.97 106 ASP A CA 1
ATOM 837 C C . ASP A 1 106 ? -3.574 21.531 -0.138 1 51.97 106 ASP A C 1
ATOM 839 O O . ASP A 1 106 ? -3.082 22.406 0.583 1 51.97 106 ASP A O 1
ATOM 843 N N . ASP B 1 1 ? -42.625 12.156 20.156 1 27.91 1 ASP B N 1
ATOM 844 C CA . ASP B 1 1 ? -41.875 11.062 19.531 1 27.91 1 ASP B CA 1
ATOM 845 C C . ASP B 1 1 ? -41 11.57 18.391 1 27.91 1 ASP B C 1
ATOM 847 O O . ASP B 1 1 ? -41.5 11.75 17.266 1 27.91 1 ASP B O 1
ATOM 851 N N . PHE B 1 2 ? -40.219 12.57 18.422 1 32.28 2 PHE B N 1
ATOM 852 C CA . PHE B 1 2 ? -39.406 13.289 17.453 1 32.28 2 PHE B CA 1
ATOM 853 C C . PHE B 1 2 ? -38.281 12.406 16.922 1 32.28 2 PHE B C 1
ATOM 855 O O . PHE B 1 2 ? -37.312 12.094 17.641 1 32.28 2 PHE B O 1
ATOM 862 N N . GLN B 1 3 ? -38.688 11.352 16.172 1 31.78 3 GLN B N 1
ATOM 863 C CA . GLN B 1 3 ? -37.781 10.43 15.484 1 31.78 3 GLN B CA 1
ATOM 864 C C . GLN B 1 3 ? -36.781 11.188 14.633 1 31.78 3 GLN B C 1
ATOM 866 O O . GLN B 1 3 ? -37.156 11.828 13.641 1 31.78 3 GLN B O 1
ATOM 871 N N . LEU B 1 4 ? -35.781 11.852 15.18 1 33.09 4 LEU B N 1
ATOM 872 C CA . LEU B 1 4 ? -34.656 12.492 14.484 1 33.09 4 LEU B CA 1
ATOM 873 C C . LEU B 1 4 ? -34.125 11.578 13.398 1 33.09 4 LEU B C 1
ATOM 875 O O . LEU B 1 4 ? -33.719 10.438 13.68 1 33.09 4 LEU B O 1
ATOM 879 N N . ASN B 1 5 ? -34.688 11.555 12.18 1 30.95 5 ASN B N 1
ATOM 880 C CA . ASN B 1 5 ? -34.25 10.992 10.898 1 30.95 5 ASN B CA 1
ATOM 881 C C . ASN B 1 5 ? -32.75 11.133 10.695 1 30.95 5 ASN B C 1
ATOM 883 O O . ASN B 1 5 ? -32.25 12.242 10.531 1 30.95 5 ASN B O 1
ATOM 887 N N . ARG B 1 6 ? -32.031 10.477 11.516 1 37.97 6 ARG B N 1
ATOM 888 C CA . ARG B 1 6 ? -30.578 10.445 11.25 1 37.97 6 ARG B CA 1
ATOM 889 C C . ARG B 1 6 ? -30.297 10.297 9.758 1 37.97 6 ARG B C 1
ATOM 891 O O . ARG B 1 6 ? -30.859 9.422 9.102 1 37.97 6 ARG B O 1
ATOM 898 N N . PRO B 1 7 ? -29.969 11.414 9.102 1 35.81 7 PRO B N 1
ATOM 899 C CA . PRO B 1 7 ? -29.672 11.383 7.668 1 35.81 7 PRO B CA 1
ATOM 900 C C . PRO B 1 7 ? -28.844 10.164 7.266 1 35.81 7 PRO B C 1
ATOM 902 O O . PRO B 1 7 ? -28.078 9.625 8.078 1 35.81 7 PRO B O 1
ATOM 905 N N . GLU B 1 8 ? -29.391 9.133 6.617 1 37.28 8 GLU B N 1
ATOM 906 C CA . GLU B 1 8 ? -28.75 8.016 5.945 1 37.28 8 GLU B CA 1
ATOM 907 C C . GLU B 1 8 ? -27.422 8.438 5.328 1 37.28 8 GLU B C 1
ATOM 909 O O . GLU B 1 8 ? -27.312 9.516 4.738 1 37.28 8 GLU B O 1
ATOM 914 N N . PRO B 1 9 ? -26.328 8.07 5.973 1 34.09 9 PRO B N 1
ATOM 915 C CA . PRO B 1 9 ? -25.047 8.367 5.328 1 34.09 9 PRO B CA 1
ATOM 916 C C . PRO B 1 9 ? -25.141 8.352 3.803 1 34.09 9 PRO B C 1
ATOM 918 O O . PRO B 1 9 ? -25.891 7.559 3.232 1 34.09 9 PRO B O 1
ATOM 921 N N . ASP B 1 10 ? -25.266 9.531 3.115 1 32.44 10 ASP B N 1
ATOM 922 C CA . ASP B 1 10 ? -25.328 9.711 1.668 1 32.44 10 ASP B CA 1
ATOM 923 C C . ASP B 1 10 ? -24.422 8.719 0.952 1 32.44 10 ASP B C 1
ATOM 925 O O . ASP B 1 10 ? -23.25 8.555 1.324 1 32.44 10 ASP B O 1
ATOM 929 N N . PRO B 1 11 ? -24.969 7.75 0.34 1 34.5 11 PRO B N 1
ATOM 930 C CA . PRO B 1 11 ? -24.281 6.82 -0.564 1 34.5 11 PRO B CA 1
ATOM 931 C C . PRO B 1 11 ? -23.203 7.496 -1.393 1 34.5 11 PRO B C 1
ATOM 933 O O . PRO B 1 11 ? -22.281 6.824 -1.878 1 34.5 11 PRO B O 1
ATOM 936 N N . GLU B 1 12 ? -23.438 8.641 -1.893 1 33.03 12 GLU B N 1
ATOM 937 C CA . GLU B 1 12 ? -22.484 9.32 -2.766 1 33.03 12 GLU B CA 1
ATOM 938 C C . GLU B 1 12 ? -21.125 9.477 -2.082 1 33.03 12 GLU B C 1
ATOM 940 O O . GLU B 1 12 ? -20.109 9.602 -2.75 1 33.03 12 GLU B O 1
ATOM 945 N N . ILE B 1 13 ? -21.125 9.82 -0.895 1 33.16 13 ILE B N 1
ATOM 946 C CA . ILE B 1 13 ? -19.891 10.141 -0.207 1 33.16 13 ILE B CA 1
ATOM 947 C C . ILE B 1 13 ? -19.031 8.883 -0.065 1 33.16 13 IL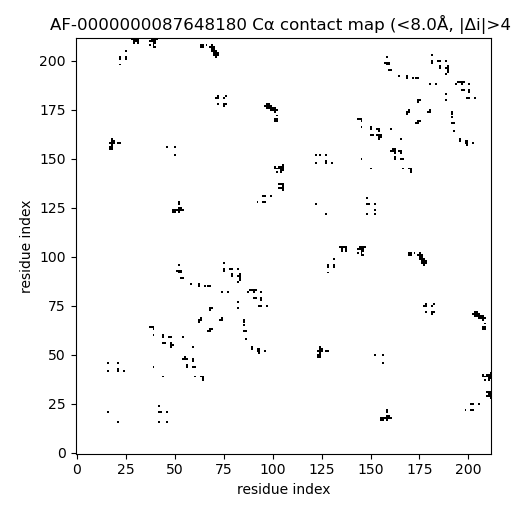E B C 1
ATOM 949 O O . ILE B 1 13 ? -17.906 8.938 0.44 1 33.16 13 ILE B O 1
ATOM 953 N N . ALA B 1 14 ? -19.75 7.73 -0.002 1 35.62 14 ALA B N 1
ATOM 954 C CA . ALA B 1 14 ? -18.828 6.602 0.002 1 35.62 14 ALA B CA 1
ATOM 955 C C . ALA B 1 14 ? -17.875 6.664 -1.19 1 35.62 14 ALA B C 1
ATOM 957 O O . ALA B 1 14 ? -18.172 6.129 -2.26 1 35.62 14 ALA B O 1
ATOM 958 N N . VAL B 1 15 ? -17.594 7.785 -1.707 1 33.41 15 VAL B N 1
ATOM 959 C CA . VAL B 1 15 ? -16.625 7.809 -2.799 1 33.41 15 VAL B CA 1
ATOM 960 C C . VAL B 1 15 ? -15.547 6.746 -2.557 1 33.41 15 VAL B C 1
ATOM 962 O O . VAL B 1 15 ? -14.812 6.812 -1.568 1 33.41 15 VAL B O 1
ATOM 965 N N . SER B 1 16 ? -15.922 5.543 -2.705 1 37.97 16 SER B N 1
ATOM 966 C CA . SER B 1 16 ? -14.922 4.484 -2.789 1 37.97 16 SER B CA 1
ATOM 967 C C . SER B 1 16 ? -13.617 5.008 -3.383 1 37.97 16 SER B C 1
ATOM 969 O O . SER B 1 16 ? -13.547 5.301 -4.578 1 37.97 16 SER B O 1
ATOM 971 N N . LEU B 1 17 ? -13.039 5.945 -2.764 1 45.91 17 LEU B N 1
ATOM 972 C CA . LEU B 1 17 ? -11.727 6.402 -3.209 1 45.91 17 LEU B CA 1
ATOM 973 C C . LEU B 1 17 ? -10.875 5.23 -3.682 1 45.91 17 LEU B C 1
ATOM 975 O O . LEU B 1 17 ? -10.43 4.414 -2.871 1 45.91 17 LEU B O 1
ATOM 979 N N . ARG B 1 18 ? -11.43 4.766 -4.762 1 50.66 18 ARG B N 1
ATOM 980 C CA . ARG B 1 18 ? -10.617 3.801 -5.488 1 50.66 18 ARG B CA 1
ATOM 981 C C . ARG B 1 18 ? -9.219 4.348 -5.746 1 50.66 18 ARG B C 1
ATOM 983 O O . ARG B 1 18 ? -9.016 5.566 -5.754 1 50.66 18 ARG B O 1
ATOM 990 N N . GLY B 1 19 ? -8.258 3.467 -5.691 1 55.81 19 GLY B N 1
ATOM 991 C CA . GLY B 1 19 ? -6.883 3.793 -6.039 1 55.81 19 GLY B CA 1
ATOM 992 C C . GLY B 1 19 ? -6.777 4.863 -7.109 1 55.81 19 GLY B C 1
ATOM 993 O O . GLY B 1 19 ? -5.934 5.754 -7.023 1 55.81 19 GLY B O 1
ATOM 994 N N . ASP B 1 20 ? -7.789 4.934 -7.918 1 62.59 20 ASP B N 1
ATOM 995 C CA . ASP B 1 20 ? -7.75 5.895 -9.016 1 62.59 20 ASP B CA 1
ATOM 996 C C . ASP B 1 20 ? -8.023 7.312 -8.516 1 62.59 20 ASP B C 1
ATOM 998 O O . ASP B 1 20 ? -7.457 8.281 -9.039 1 62.59 20 ASP B O 1
ATOM 1002 N N . ASP B 1 21 ? -8.852 7.398 -7.543 1 65.25 21 ASP B N 1
ATOM 1003 C CA . ASP B 1 21 ? -9.164 8.727 -7.027 1 65.25 21 ASP B CA 1
ATOM 1004 C C . ASP B 1 21 ? -7.965 9.336 -6.312 1 65.25 21 ASP B C 1
ATOM 1006 O O . ASP B 1 21 ? -7.734 10.547 -6.395 1 65.25 21 ASP B O 1
ATOM 1010 N N . VAL B 1 22 ? -7.277 8.461 -5.742 1 66.56 22 VAL B N 1
ATOM 1011 C CA . VAL B 1 22 ? -6.074 8.922 -5.051 1 66.56 22 VAL B CA 1
ATOM 1012 C C . VAL B 1 22 ? -5.094 9.516 -6.059 1 66.56 22 VAL B C 1
ATOM 1014 O O . VAL B 1 22 ? -4.535 10.594 -5.832 1 66.56 22 VAL B O 1
ATOM 1017 N N . PHE B 1 23 ? -5.055 8.844 -7.113 1 63.59 23 PHE B N 1
ATOM 1018 C CA . PHE B 1 23 ? -4.125 9.297 -8.133 1 63.59 23 PHE B CA 1
ATOM 1019 C C . PHE B 1 23 ? -4.543 10.664 -8.68 1 63.59 23 PHE B C 1
ATOM 1021 O O . PHE B 1 23 ? -3.709 11.555 -8.836 1 63.59 23 PHE B O 1
ATOM 1028 N N . LYS B 1 24 ? -5.754 10.867 -8.953 1 68.06 24 LYS B N 1
ATOM 1029 C CA . LYS B 1 24 ? -6.234 12.141 -9.492 1 68.06 24 LYS B CA 1
ATOM 1030 C C . LYS B 1 24 ? -5.977 13.281 -8.516 1 68.06 24 LYS B C 1
ATOM 1032 O O . LYS B 1 24 ? -5.602 14.383 -8.93 1 68.06 24 LYS B O 1
ATOM 1037 N N . ALA B 1 25 ? -6.109 13.023 -7.371 1 64.12 25 ALA B N 1
ATOM 1038 C CA . ALA B 1 25 ? -5.949 14.047 -6.34 1 64.12 25 ALA B CA 1
ATOM 1039 C C . ALA B 1 25 ? -4.48 14.414 -6.16 1 64.12 25 ALA B C 1
ATOM 1041 O O . ALA B 1 25 ? -4.152 15.578 -5.914 1 64.12 25 ALA B O 1
ATOM 1042 N N . ILE B 1 26 ? -3.637 13.445 -6.285 1 63.41 26 ILE B N 1
ATOM 1043 C CA . ILE B 1 26 ? -2.203 13.672 -6.125 1 63.41 26 ILE B CA 1
ATOM 1044 C C . ILE B 1 26 ? -1.685 14.539 -7.266 1 63.41 26 ILE B C 1
ATOM 1046 O O . ILE B 1 26 ? -0.822 15.398 -7.062 1 63.41 26 ILE B O 1
ATOM 1050 N N . GLU B 1 27 ? -2.188 14.242 -8.367 1 61.66 27 GLU B N 1
ATOM 1051 C CA . GLU B 1 27 ? -1.747 15.023 -9.516 1 61.66 27 GLU B CA 1
ATOM 1052 C C . GLU B 1 27 ? -2.18 16.484 -9.398 1 61.66 27 GLU B C 1
ATOM 1054 O O . GLU B 1 27 ? -1.531 17.375 -9.945 1 61.66 27 GLU B O 1
ATOM 1059 N N . GLU B 1 28 ? -3.248 16.703 -8.734 1 56.47 28 GLU B N 1
ATOM 1060 C CA . GLU B 1 28 ? -3.73 18.078 -8.594 1 56.47 28 GLU B CA 1
ATOM 1061 C C . GLU B 1 28 ? -3.035 18.781 -7.438 1 56.47 28 GLU B C 1
ATOM 1063 O O . GLU B 1 28 ? -3.045 18.297 -6.305 1 56.47 28 GLU B O 1
ATOM 1068 N N . GLU B 1 29 ? -1.828 19.219 -7.766 1 50.84 29 GLU B N 1
ATOM 1069 C CA . GLU B 1 29 ? -0.903 19.875 -6.848 1 50.84 29 GLU B CA 1
ATOM 1070 C C . GLU B 1 29 ? -1.641 20.828 -5.91 1 50.84 29 GLU B C 1
ATOM 1072 O O . GLU B 1 29 ? -2.369 21.719 -6.359 1 50.84 29 GLU B O 1
ATOM 1077 N N . PRO B 1 30 ? -1.745 20.438 -4.691 1 49.94 30 PRO B N 1
ATOM 1078 C CA . PRO B 1 30 ? -2.328 21.438 -3.801 1 49.94 30 PRO B CA 1
ATOM 1079 C C . PRO B 1 30 ? -1.513 22.734 -3.756 1 49.94 30 PRO B C 1
ATOM 1081 O O . PRO B 1 30 ? -0.3 22.703 -3.984 1 49.94 30 PRO B O 1
ATOM 1084 N N . SER B 1 31 ? -2.084 23.781 -4.105 1 46.56 31 SER B N 1
ATOM 1085 C CA . SER B 1 31 ? -1.528 25.125 -4.008 1 46.56 31 SER B CA 1
ATOM 1086 C C . SER B 1 31 ? -0.887 25.359 -2.645 1 46.56 31 SER B C 1
ATOM 1088 O O . SER B 1 31 ? -1.471 25.016 -1.612 1 46.56 31 SER B O 1
ATOM 1090 N N . ARG B 1 32 ? 0.43 25.328 -2.566 1 46.75 32 ARG B N 1
ATOM 1091 C CA . ARG B 1 32 ? 1.335 25.516 -1.438 1 46.75 32 ARG B CA 1
ATOM 1092 C C . ARG B 1 32 ? 1.033 26.828 -0.718 1 46.75 32 ARG B C 1
ATOM 1094 O O . ARG B 1 32 ? 1.282 27.906 -1.255 1 46.75 32 ARG B O 1
ATOM 1101 N N . SER B 1 33 ? -0.168 26.969 -0.176 1 47.25 33 SER B N 1
ATOM 1102 C CA . SER B 1 33 ? -0.162 28.219 0.583 1 47.25 33 SER B CA 1
ATOM 1103 C C . SER B 1 33 ? 0.785 28.125 1.775 1 47.25 33 SER B C 1
ATOM 1105 O O . SER B 1 33 ? 1.051 27.031 2.287 1 47.25 33 SER B O 1
ATOM 1107 N N . PRO B 1 34 ? 1.281 29.25 2.369 1 48.59 34 PRO B N 1
ATOM 1108 C CA . PRO B 1 34 ? 2.285 29.531 3.4 1 48.59 34 PRO B CA 1
ATOM 1109 C C . PRO B 1 34 ? 2.148 28.609 4.613 1 48.59 34 PRO B C 1
ATOM 1111 O O . PRO B 1 34 ? 2.596 27.453 4.574 1 48.59 34 PRO B O 1
ATOM 1114 N N . GLU B 1 35 ? 2.326 29.203 6.082 1 47.66 35 GLU B N 1
ATOM 1115 C CA . GLU B 1 35 ? 2.627 28.844 7.465 1 47.66 35 GLU B CA 1
ATOM 1116 C C . GLU B 1 35 ? 1.534 27.953 8.055 1 47.66 35 GLU B C 1
ATOM 1118 O O . GLU B 1 35 ? 1.489 27.75 9.273 1 47.66 35 GLU B O 1
ATOM 1123 N N . LYS B 1 36 ? 0.468 27.609 7.383 1 53.19 36 LYS B N 1
ATOM 1124 C CA . LYS B 1 36 ? -0.672 26.922 7.992 1 53.19 36 LYS B CA 1
ATOM 1125 C C . LYS B 1 36 ? -0.302 25.516 8.43 1 53.19 36 LYS B C 1
ATOM 1127 O O . LYS B 1 36 ? 0.642 24.922 7.906 1 53.19 36 LYS B O 1
ATOM 1132 N N . ARG B 1 37 ? -0.854 25.141 9.641 1 62.16 37 ARG B N 1
ATOM 1133 C CA . ARG B 1 37 ? -0.77 23.797 10.203 1 62.16 37 ARG B CA 1
ATOM 1134 C C . ARG B 1 37 ? -0.765 22.734 9.109 1 62.16 37 ARG B C 1
ATOM 1136 O O . ARG B 1 37 ? -1.617 22.75 8.219 1 62.16 37 ARG B O 1
ATOM 1143 N N . ARG B 1 38 ? 0.431 22.203 8.797 1 74 38 ARG B N 1
ATOM 1144 C CA . ARG B 1 38 ? 0.56 21.188 7.754 1 74 38 ARG B CA 1
ATOM 1145 C C . ARG B 1 38 ? -0.534 20.141 7.871 1 74 38 ARG B C 1
ATOM 1147 O O . ARG B 1 38 ? -0.72 19.547 8.938 1 74 38 ARG B O 1
ATOM 1154 N N . LYS B 1 39 ? -1.411 20.312 7.18 1 85.62 39 LYS B N 1
ATOM 1155 C CA . LYS B 1 39 ? -2.428 19.266 7.082 1 85.62 39 LYS B CA 1
ATOM 1156 C C . LYS B 1 39 ? -2.057 18.234 6.02 1 85.62 39 LYS B C 1
ATOM 1158 O O . LYS B 1 39 ? -1.639 18.594 4.914 1 85.62 39 LYS B O 1
ATOM 1163 N N . PRO B 1 40 ? -2.061 17.016 6.516 1 88.44 40 PRO B N 1
ATOM 1164 C CA . PRO B 1 40 ? -1.789 15.992 5.496 1 88.44 40 PRO B CA 1
ATOM 1165 C C . PRO B 1 40 ? -2.834 15.977 4.383 1 88.44 40 PRO B C 1
ATOM 1167 O O . PRO B 1 40 ? -3.959 16.453 4.582 1 88.44 40 PRO B O 1
ATOM 1170 N N . ASN B 1 41 ? -2.398 15.547 3.254 1 86.25 41 ASN B N 1
ATOM 1171 C CA . ASN B 1 41 ? -3.346 15.305 2.172 1 86.25 41 ASN B CA 1
ATOM 1172 C C . ASN B 1 41 ? -4.461 14.359 2.609 1 86.25 41 ASN B C 1
ATOM 1174 O O . ASN B 1 41 ? -4.199 13.219 2.99 1 86.25 41 ASN B O 1
ATOM 1178 N N . ALA B 1 42 ? -5.688 14.789 2.57 1 88.38 42 ALA B N 1
ATOM 1179 C CA . ALA B 1 42 ? -6.82 14.07 3.146 1 88.38 42 ALA B CA 1
ATOM 1180 C C . ALA B 1 42 ? -7.102 12.789 2.373 1 88.38 42 ALA B C 1
ATOM 1182 O O . ALA B 1 42 ? -7.484 11.773 2.963 1 88.38 42 ALA B O 1
ATOM 1183 N N . ILE B 1 43 ? -6.969 12.789 1.087 1 87.75 43 ILE B N 1
ATOM 1184 C CA . ILE B 1 43 ? -7.23 11.617 0.26 1 87.75 43 ILE B CA 1
ATOM 1185 C C . ILE B 1 43 ? -6.188 10.539 0.544 1 87.75 43 ILE B C 1
ATOM 1187 O O . ILE B 1 43 ? -6.535 9.375 0.759 1 87.75 43 ILE B O 1
ATOM 1191 N N . LEU B 1 44 ? -4.969 10.93 0.594 1 89.19 44 LEU B N 1
ATOM 1192 C CA . LEU B 1 44 ? -3.898 9.984 0.896 1 89.19 44 LEU B CA 1
ATOM 1193 C C . LEU B 1 44 ? -4.051 9.422 2.305 1 89.19 44 LEU B C 1
ATOM 1195 O O . LEU B 1 44 ? -3.887 8.219 2.518 1 89.19 44 LEU B O 1
ATOM 1199 N N . LEU B 1 45 ? -4.352 10.312 3.191 1 92.06 45 LEU B N 1
ATOM 1200 C CA . LEU B 1 45 ? -4.566 9.898 4.574 1 92.06 45 LEU B CA 1
ATOM 1201 C C . LEU B 1 45 ? -5.652 8.828 4.66 1 92.06 45 LEU B C 1
ATOM 1203 O O . LEU B 1 45 ? -5.453 7.789 5.289 1 92.06 45 LEU B O 1
ATOM 1207 N N . ARG B 1 46 ? -6.734 9.008 4.031 1 92.31 46 ARG B N 1
ATOM 1208 C CA . ARG B 1 46 ? -7.84 8.055 4.039 1 92.31 46 ARG B CA 1
ATOM 1209 C C . ARG B 1 46 ? -7.426 6.734 3.406 1 92.31 46 ARG B C 1
ATOM 1211 O O . ARG B 1 46 ? -7.703 5.664 3.955 1 92.31 46 ARG B O 1
ATOM 1218 N N . HIS B 1 47 ? -6.766 6.828 2.303 1 89.56 47 HIS B N 1
ATOM 1219 C CA . HIS B 1 47 ? -6.336 5.625 1.604 1 89.56 47 HIS B CA 1
ATOM 1220 C C . HIS B 1 47 ? -5.379 4.801 2.461 1 89.56 47 HIS B C 1
ATOM 1222 O O . HIS B 1 47 ? -5.574 3.596 2.637 1 89.56 47 HIS B O 1
ATOM 1228 N N . MET B 1 48 ? -4.418 5.43 3.062 1 92.5 48 MET B N 1
ATOM 1229 C CA . MET B 1 48 ? -3.412 4.734 3.859 1 92.5 48 MET B CA 1
ATOM 1230 C C . MET B 1 48 ? -4.027 4.164 5.133 1 92.5 48 MET B C 1
ATOM 1232 O O . MET B 1 48 ? -3.699 3.045 5.535 1 92.5 48 MET B O 1
ATOM 1236 N N . ALA B 1 49 ? -4.941 4.879 5.723 1 93.06 49 ALA B N 1
ATOM 1237 C CA . ALA B 1 49 ? -5.609 4.418 6.934 1 93.06 49 ALA B CA 1
ATOM 1238 C C . ALA B 1 49 ? -6.426 3.154 6.664 1 93.06 49 ALA B C 1
ATOM 1240 O O . ALA B 1 49 ? -6.59 2.312 7.547 1 93.06 49 ALA B O 1
ATOM 1241 N N . GLN B 1 50 ? -6.859 2.988 5.457 1 89.31 50 GLN B N 1
ATOM 1242 C CA . GLN B 1 50 ? -7.656 1.833 5.062 1 89.31 50 GLN B CA 1
ATOM 1243 C C . GLN B 1 50 ? -6.77 0.649 4.691 1 89.31 50 GLN B C 1
ATOM 1245 O O . GLN B 1 50 ? -7.184 -0.506 4.809 1 89.31 50 GLN B O 1
ATOM 1250 N N . HIS B 1 51 ? -5.562 0.961 4.434 1 87 51 HIS B N 1
ATOM 1251 C CA . HIS B 1 51 ? -4.871 -0.089 3.693 1 87 51 HIS B CA 1
ATOM 1252 C C . HIS B 1 51 ? -3.592 -0.516 4.402 1 87 51 HIS B C 1
ATOM 1254 O O . HIS B 1 51 ? -3.057 -1.593 4.133 1 87 51 HIS B O 1
ATOM 1260 N N . LEU B 1 52 ? -3.035 0.287 5.246 1 92.56 52 LEU B N 1
ATOM 1261 C CA . LEU B 1 52 ? -1.86 -0.112 6.016 1 92.56 52 LEU B CA 1
ATOM 1262 C C . LEU B 1 52 ? -2.26 -0.966 7.215 1 92.56 52 LEU B C 1
ATOM 1264 O O . LEU B 1 52 ? -2.984 -0.503 8.102 1 92.56 52 LEU B O 1
ATOM 1268 N N . PRO B 1 53 ? -1.735 -2.125 7.195 1 90.44 53 PRO B N 1
ATOM 1269 C CA . PRO B 1 53 ? -2.135 -3.027 8.273 1 90.44 53 PRO B CA 1
ATOM 1270 C C . PRO B 1 53 ? -1.759 -2.496 9.656 1 90.44 53 PRO B C 1
ATOM 1272 O O . PRO B 1 53 ? -0.618 -2.076 9.875 1 90.44 53 PRO B O 1
ATOM 1275 N N . GLY B 1 54 ? -2.805 -2.561 10.508 1 89.44 54 GLY B N 1
ATOM 1276 C CA . GLY B 1 54 ? -2.557 -2.232 11.906 1 89.44 54 GLY B CA 1
ATOM 1277 C C . GLY B 1 54 ? -2.541 -0.739 12.172 1 89.44 54 GLY B C 1
ATOM 1278 O O . GLY B 1 54 ? -2.377 -0.311 13.32 1 89.44 54 GLY B O 1
ATOM 1279 N N . MET B 1 55 ? -2.758 0.037 11.133 1 93.81 55 MET B N 1
ATOM 1280 C CA . MET B 1 55 ? -2.672 1.483 11.312 1 93.81 55 MET B CA 1
ATOM 1281 C C . MET B 1 55 ? -4.039 2.137 11.141 1 93.81 55 MET B C 1
ATOM 1283 O O . MET B 1 55 ? -4.715 1.924 10.133 1 93.81 55 MET B O 1
ATOM 1287 N N . GLY B 1 56 ? -4.492 2.891 12.117 1 92.75 56 GLY B N 1
ATOM 1288 C CA . GLY B 1 56 ? -5.688 3.707 11.992 1 92.75 56 GLY B CA 1
ATOM 1289 C C . GLY B 1 56 ? -5.402 5.113 11.5 1 92.75 56 GLY B C 1
ATOM 1290 O O . GLY B 1 56 ? -4.242 5.484 11.305 1 92.75 56 GLY B O 1
ATOM 1291 N N . ARG B 1 57 ? -6.469 5.84 11.367 1 93.75 57 ARG B N 1
ATOM 1292 C CA . ARG B 1 57 ? -6.367 7.199 10.844 1 93.75 57 ARG B CA 1
ATOM 1293 C C . ARG B 1 57 ? -5.402 8.031 11.68 1 93.75 57 ARG B C 1
ATOM 1295 O O . ARG B 1 57 ? -4.57 8.758 11.141 1 93.75 57 ARG B O 1
ATOM 1302 N N . GLY B 1 58 ? -5.5 7.914 12.977 1 94.94 58 GLY B N 1
ATOM 1303 C CA . GLY B 1 58 ? -4.617 8.664 13.859 1 94.94 58 GLY B CA 1
ATOM 1304 C C . GLY B 1 58 ? -3.156 8.281 13.711 1 94.94 58 GLY B C 1
ATOM 1305 O O . GLY B 1 58 ? -2.275 9.141 13.734 1 94.94 58 GLY B O 1
ATOM 1306 N N . ASP B 1 59 ? -2.854 6.996 13.594 1 94.62 59 ASP B N 1
ATOM 1307 C CA . ASP B 1 59 ? -1.488 6.516 13.391 1 94.62 59 ASP B CA 1
ATOM 1308 C C . ASP B 1 59 ? -0.9 7.062 12.094 1 94.62 59 ASP B C 1
ATOM 1310 O O . ASP B 1 59 ? 0.234 7.543 12.07 1 94.62 59 ASP B O 1
ATOM 1314 N N . VAL B 1 60 ? -1.665 7.02 11.047 1 95.69 60 VAL B N 1
ATOM 1315 C CA . VAL B 1 60 ? -1.223 7.457 9.734 1 95.69 60 VAL B CA 1
ATOM 1316 C C . VAL B 1 60 ? -0.998 8.969 9.734 1 95.69 60 VAL B C 1
ATOM 1318 O O . VAL B 1 60 ? 0.01 9.453 9.219 1 95.69 60 VAL B O 1
ATOM 1321 N N . GLN B 1 61 ? -1.886 9.656 10.375 1 94.31 61 GLN B N 1
ATOM 1322 C CA . GLN B 1 61 ? -1.745 11.102 10.453 1 94.31 61 GLN B CA 1
ATOM 1323 C C . GLN B 1 61 ? -0.458 11.492 11.18 1 94.31 61 GLN B C 1
ATOM 1325 O O . GLN B 1 61 ? 0.295 12.344 10.703 1 94.31 61 GLN B O 1
ATOM 1330 N N . THR B 1 62 ? -0.275 10.914 12.305 1 94.62 62 THR B N 1
ATOM 1331 C CA . THR B 1 62 ? 0.94 11.164 13.07 1 94.62 62 THR B CA 1
ATOM 1332 C C . THR B 1 62 ? 2.18 10.852 12.242 1 94.62 62 THR B C 1
ATOM 1334 O O . THR B 1 62 ? 3.131 11.633 12.211 1 94.62 62 THR B O 1
ATOM 1337 N N . MET B 1 63 ? 2.193 9.742 11.539 1 96 63 MET B N 1
ATOM 1338 C CA . MET B 1 63 ? 3.314 9.336 10.695 1 96 63 MET B CA 1
ATOM 1339 C C . MET B 1 63 ? 3.562 10.359 9.594 1 96 63 MET B C 1
ATOM 1341 O O . MET B 1 63 ? 4.695 10.812 9.398 1 96 63 MET B O 1
ATOM 1345 N N . MET B 1 64 ? 2.529 10.781 8.945 1 94.56 64 MET B N 1
ATOM 1346 C CA . MET B 1 64 ? 2.65 11.688 7.809 1 94.56 64 MET B CA 1
ATOM 1347 C C . MET B 1 64 ? 3.158 13.055 8.258 1 94.56 64 MET B C 1
ATOM 1349 O O . MET B 1 64 ? 3.854 13.742 7.504 1 94.56 64 MET B O 1
ATOM 1353 N N . LEU B 1 65 ? 2.881 13.398 9.445 1 92.44 65 LEU B N 1
ATOM 1354 C CA . LEU B 1 65 ? 3.244 14.719 9.945 1 92.44 65 LEU B CA 1
ATOM 1355 C C . LEU B 1 65 ? 4.598 14.688 10.648 1 92.44 65 LEU B C 1
ATOM 1357 O O . LEU B 1 65 ? 5.191 15.734 10.914 1 92.44 65 LEU B O 1
ATOM 1361 N N . SER B 1 66 ? 5.098 13.523 10.984 1 91.94 66 SER B N 1
ATOM 1362 C CA . SER B 1 66 ? 6.285 13.352 11.812 1 91.94 66 SER B CA 1
ATOM 1363 C C . SER B 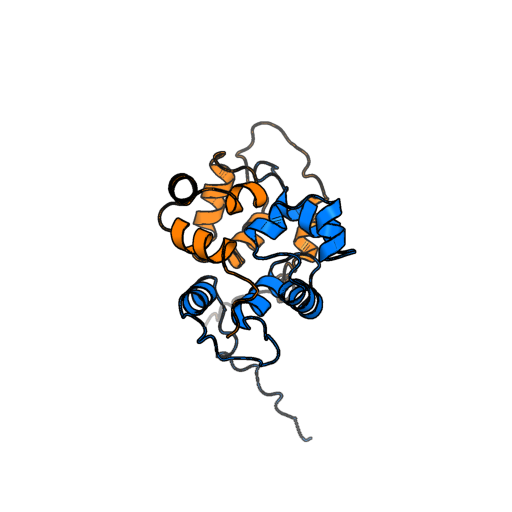1 66 ? 7.539 13.836 11.094 1 91.94 66 SER B C 1
ATOM 1365 O O . SER B 1 66 ? 8.578 14.062 11.727 1 91.94 66 SER B O 1
ATOM 1367 N N . GLN B 1 67 ? 7.637 13.945 9.805 1 90.19 67 GLN B N 1
ATOM 1368 C CA . GLN B 1 67 ? 8.773 14.305 8.969 1 90.19 67 GLN B CA 1
ATOM 1369 C C . GLN B 1 67 ? 9.852 13.227 9.008 1 90.19 67 GLN B C 1
ATOM 1371 O O . GLN B 1 67 ? 10.953 13.422 8.477 1 90.19 67 GLN B O 1
ATOM 1376 N N . LYS B 1 68 ? 9.625 12.094 9.625 1 95.31 68 LYS B N 1
ATOM 1377 C CA . LYS B 1 68 ? 10.594 11.008 9.742 1 95.31 68 LYS B CA 1
ATOM 1378 C C . LYS B 1 68 ? 10.547 10.094 8.516 1 95.31 68 LYS B C 1
ATOM 1380 O O . LYS B 1 68 ? 11.445 9.273 8.312 1 95.31 68 LYS B O 1
ATOM 1385 N N . VAL B 1 69 ? 9.555 10.195 7.801 1 96.75 69 VAL B N 1
ATOM 1386 C CA . VAL B 1 69 ? 9.367 9.422 6.574 1 96.75 69 VAL B CA 1
ATOM 1387 C C . VAL B 1 69 ? 8.68 10.289 5.52 1 96.75 69 VAL B C 1
ATOM 1389 O O . VAL B 1 69 ? 7.746 11.023 5.832 1 96.75 69 VAL B O 1
ATOM 1392 N N . LYS B 1 70 ? 9.172 10.172 4.332 1 95.44 70 LYS B N 1
ATOM 1393 C CA . LYS B 1 70 ? 8.773 11.117 3.293 1 95.44 70 LYS B CA 1
ATOM 1394 C C . LYS B 1 70 ? 7.598 10.578 2.482 1 95.44 70 LYS B C 1
ATOM 1396 O O . LYS B 1 70 ? 6.758 11.344 2.008 1 95.44 70 LYS B O 1
ATOM 1401 N N . ASN B 1 71 ? 7.594 9.344 2.191 1 95.44 71 ASN B N 1
ATOM 1402 C CA . ASN B 1 71 ? 6.609 8.719 1.311 1 95.44 71 ASN B CA 1
ATOM 1403 C C . ASN B 1 71 ? 6.551 7.207 1.522 1 95.44 71 ASN B C 1
ATOM 1405 O O . ASN B 1 71 ? 7.266 6.664 2.367 1 95.44 71 ASN B O 1
ATOM 1409 N N . LEU B 1 72 ? 5.691 6.52 0.814 1 95.75 72 LEU B N 1
ATOM 1410 C CA . LEU B 1 72 ? 5.477 5.086 0.977 1 95.75 72 LEU B CA 1
ATOM 1411 C C . LEU B 1 72 ? 6.723 4.301 0.574 1 95.75 72 LEU B C 1
ATOM 1413 O O . LEU B 1 72 ? 7.051 3.289 1.196 1 95.75 72 LEU B O 1
ATOM 1417 N N . ARG B 1 73 ? 7.352 4.73 -0.486 1 96.81 73 ARG B N 1
ATOM 1418 C CA . ARG B 1 73 ? 8.586 4.082 -0.914 1 96.81 73 ARG B CA 1
ATOM 1419 C C . ARG B 1 73 ? 9.594 4.008 0.232 1 96.81 73 ARG B C 1
ATOM 1421 O O . ARG B 1 73 ? 10.141 2.939 0.513 1 96.81 73 ARG B O 1
ATOM 1428 N N . GLU B 1 74 ? 9.781 5.113 0.867 1 97.44 74 GLU B N 1
ATOM 1429 C CA . GLU B 1 74 ? 10.695 5.152 2.004 1 97.44 74 GLU B CA 1
ATOM 1430 C C . GLU B 1 74 ? 10.18 4.297 3.158 1 97.44 74 GLU B C 1
ATOM 1432 O O . GLU B 1 74 ? 10.938 3.539 3.762 1 97.44 74 GLU B O 1
ATOM 1437 N N . LEU B 1 75 ? 8.922 4.398 3.447 1 97.38 75 LEU B N 1
ATOM 1438 C CA . LEU B 1 75 ? 8.32 3.643 4.543 1 97.38 75 LEU B CA 1
ATOM 1439 C C . LEU B 1 75 ? 8.586 2.148 4.379 1 97.38 75 LEU B C 1
ATOM 1441 O O . LEU B 1 75 ? 9 1.479 5.328 1 97.38 75 LEU B O 1
ATOM 1445 N N . PHE B 1 76 ? 8.414 1.581 3.182 1 96.31 76 PHE B N 1
ATOM 1446 C CA . PHE B 1 76 ? 8.484 0.143 2.945 1 96.31 76 PHE B CA 1
ATOM 1447 C C . PHE B 1 76 ? 9.93 -0.311 2.779 1 96.31 76 PHE B C 1
ATOM 1449 O O . PHE B 1 76 ? 10.203 -1.511 2.717 1 96.31 76 PHE B O 1
ATOM 1456 N N . THR B 1 77 ? 10.82 0.598 2.791 1 96.25 77 THR B N 1
ATOM 1457 C CA . THR B 1 77 ? 12.219 0.212 2.654 1 96.25 77 THR B CA 1
ATOM 1458 C C . THR B 1 77 ? 12.953 0.373 3.979 1 96.25 77 THR B C 1
ATOM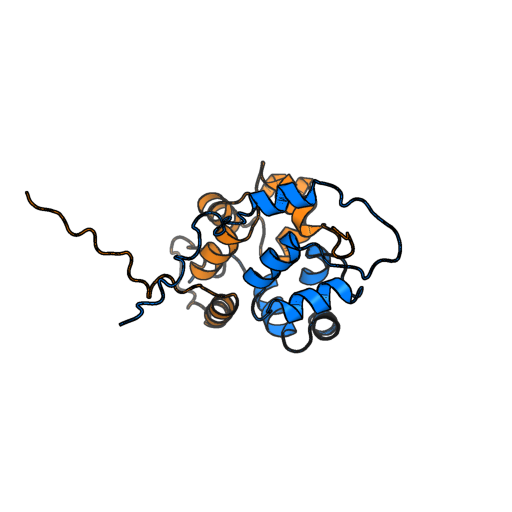 1460 O O . THR B 1 77 ? 14.133 0.026 4.086 1 96.25 77 THR B O 1
ATOM 1463 N N . MET B 1 78 ? 12.289 0.835 4.887 1 96.38 78 MET B N 1
ATOM 1464 C CA . MET B 1 78 ? 12.891 1.029 6.203 1 96.38 78 MET B CA 1
ATOM 1465 C C . MET B 1 78 ? 13.141 -0.309 6.891 1 96.38 78 MET B C 1
ATOM 1467 O O . MET B 1 78 ? 12.406 -1.271 6.672 1 96.38 78 MET B O 1
ATOM 1471 N N . SER B 1 79 ? 14.258 -0.326 7.719 1 95.81 79 SER B N 1
ATOM 1472 C CA . SER B 1 79 ? 14.492 -1.487 8.57 1 95.81 79 SER B CA 1
ATOM 1473 C C . SER B 1 79 ? 13.445 -1.593 9.672 1 95.81 79 SER B C 1
ATOM 1475 O O . SER B 1 79 ? 12.703 -0.639 9.922 1 95.81 79 SER B O 1
ATOM 1477 N N . ALA B 1 80 ? 13.398 -2.783 10.297 1 94.06 80 ALA B N 1
ATOM 1478 C CA . ALA B 1 80 ? 12.492 -2.975 11.422 1 94.06 80 ALA B CA 1
ATOM 1479 C C . ALA B 1 80 ? 12.734 -1.93 12.508 1 94.06 80 ALA B C 1
ATOM 1481 O O . ALA B 1 80 ? 11.781 -1.39 13.078 1 94.06 80 ALA B O 1
ATOM 1482 N N . GLU B 1 81 ? 14.008 -1.607 12.766 1 95.88 81 GLU B N 1
ATOM 1483 C CA . GLU B 1 81 ? 14.367 -0.62 13.773 1 95.88 81 GLU B CA 1
ATOM 1484 C C . GLU B 1 81 ? 13.891 0.776 13.375 1 95.88 81 GLU B C 1
ATOM 1486 O O . GLU B 1 81 ? 13.312 1.495 14.195 1 95.88 81 GLU B O 1
ATOM 1491 N N . GLN B 1 82 ? 14.102 1.143 12.156 1 96.88 82 GLN B N 1
ATOM 1492 C CA . GLN B 1 82 ? 13.656 2.439 11.656 1 96.88 82 GLN B CA 1
ATOM 1493 C C . GLN B 1 82 ? 12.141 2.562 11.719 1 96.88 82 GLN B C 1
ATOM 1495 O O . GLN B 1 82 ? 11.609 3.602 12.117 1 96.88 82 GLN B O 1
ATOM 1500 N N . LEU B 1 83 ? 11.461 1.497 11.359 1 96.56 83 LEU B N 1
ATOM 1501 C CA . LEU B 1 83 ? 10 1.487 11.391 1 96.56 83 LEU B CA 1
ATOM 1502 C C . LEU B 1 83 ? 9.484 1.709 12.805 1 96.56 83 LEU B C 1
ATOM 1504 O O . LEU B 1 83 ? 8.523 2.457 13.016 1 96.56 83 LEU B O 1
ATOM 1508 N N . HIS B 1 84 ? 10.117 1.044 13.727 1 96.12 84 HIS B N 1
ATOM 1509 C CA . HIS B 1 84 ? 9.711 1.216 15.117 1 96.12 84 HIS B CA 1
ATOM 1510 C C . HIS B 1 84 ? 9.844 2.672 15.547 1 96.12 84 HIS B C 1
ATOM 1512 O O . HIS B 1 84 ? 9.031 3.166 16.328 1 96.12 84 HIS B O 1
ATOM 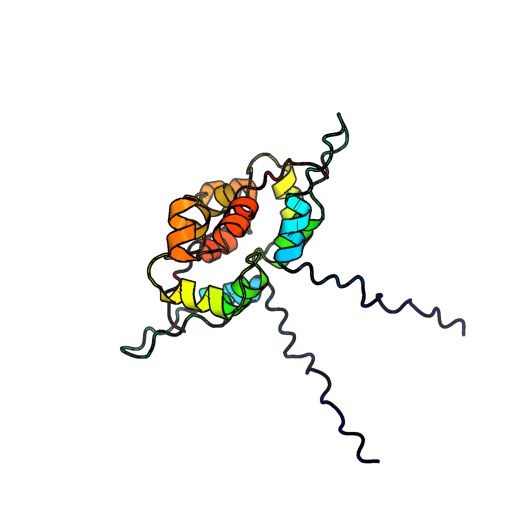1518 N N . GLY B 1 85 ? 10.836 3.35 15.055 1 96.44 85 GLY B N 1
ATOM 1519 C CA . GLY B 1 85 ? 11.031 4.758 15.359 1 96.44 85 GLY B CA 1
ATOM 1520 C C . GLY B 1 85 ? 9.969 5.656 14.75 1 96.44 85 GLY B C 1
ATOM 1521 O O . GLY B 1 85 ? 9.68 6.727 15.289 1 96.44 85 GLY B O 1
ATOM 1522 N N . VAL B 1 86 ? 9.359 5.23 13.695 1 96.19 86 VAL B N 1
ATOM 1523 C CA . VAL B 1 86 ? 8.43 6.074 12.945 1 96.19 86 VAL B CA 1
ATOM 1524 C C . VAL B 1 86 ? 6.992 5.758 13.367 1 96.19 86 VAL B C 1
ATOM 1526 O O . VAL B 1 86 ? 6.176 6.664 13.539 1 96.19 86 VAL B O 1
ATOM 1529 N N . ILE B 1 87 ? 6.688 4.402 13.555 1 96.44 87 ILE B N 1
ATOM 1530 C CA . ILE B 1 87 ? 5.281 4.062 13.742 1 96.44 87 ILE B CA 1
ATOM 1531 C C . ILE B 1 87 ? 5.125 3.18 14.984 1 96.44 87 ILE B C 1
ATOM 1533 O O . ILE B 1 87 ? 4.043 2.645 15.234 1 96.44 87 ILE B O 1
ATOM 1537 N N . GLY B 1 88 ? 6.105 2.916 15.766 1 94.88 88 GLY B N 1
ATOM 1538 C CA . GLY B 1 88 ? 6.02 2.236 17.047 1 94.88 88 GLY B CA 1
ATOM 1539 C C . GLY B 1 88 ? 5.637 0.772 16.922 1 94.88 88 GLY B C 1
ATOM 1540 O O . GLY B 1 88 ? 6.254 0.029 16.156 1 94.88 88 GLY B O 1
ATOM 1541 N N . ALA B 1 89 ? 4.566 0.42 17.688 1 91.88 89 ALA B N 1
ATOM 1542 C CA . ALA B 1 89 ? 4.188 -0.982 17.844 1 91.88 89 ALA B CA 1
ATOM 1543 C C . ALA B 1 89 ? 3.65 -1.56 16.547 1 91.88 89 ALA B C 1
ATOM 1545 O O . ALA B 1 89 ? 3.568 -2.779 16.375 1 91.88 89 ALA B O 1
ATOM 1546 N N . ARG B 1 90 ? 3.367 -0.776 15.656 1 92.88 90 ARG B N 1
ATOM 1547 C CA . ARG B 1 90 ? 2.793 -1.234 14.398 1 92.88 90 ARG B CA 1
ATOM 1548 C C . ARG B 1 90 ? 3.885 -1.646 13.414 1 92.88 90 ARG B C 1
ATOM 1550 O O . ARG B 1 90 ? 3.598 -2.217 12.359 1 92.88 90 ARG B O 1
ATOM 1557 N N . ALA B 1 91 ? 5.109 -1.465 13.773 1 94.81 91 ALA B N 1
ATOM 1558 C CA . ALA B 1 91 ? 6.27 -1.688 12.914 1 94.81 91 ALA B CA 1
ATOM 1559 C C . ALA B 1 91 ? 6.316 -3.131 12.422 1 94.81 91 ALA B C 1
ATOM 1561 O O . ALA B 1 91 ? 6.598 -3.385 11.25 1 94.81 91 ALA B O 1
ATOM 1562 N N . ASP B 1 92 ? 5.969 -4.035 13.266 1 92.31 92 ASP B N 1
ATOM 1563 C CA . ASP B 1 92 ? 6.07 -5.445 12.898 1 92.31 92 ASP B C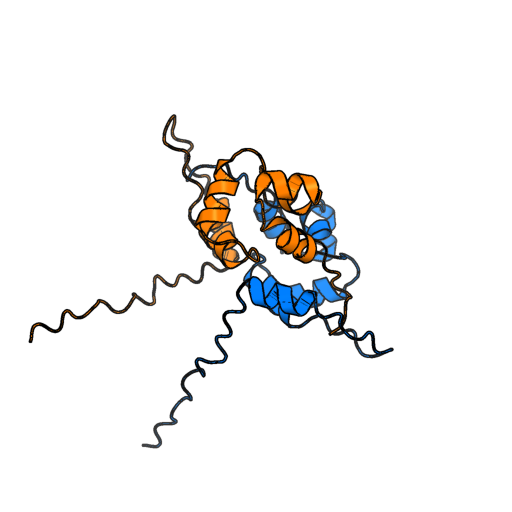A 1
ATOM 1564 C C . ASP B 1 92 ? 5.074 -5.797 11.797 1 92.31 92 ASP B C 1
ATOM 1566 O O . ASP B 1 92 ? 5.406 -6.535 10.867 1 92.31 92 ASP B O 1
ATOM 1570 N N . ARG B 1 93 ? 3.938 -5.316 11.961 1 92.19 93 ARG B N 1
ATOM 1571 C CA . ARG B 1 93 ? 2.902 -5.594 10.969 1 92.19 93 ARG B CA 1
ATOM 1572 C C . ARG B 1 93 ? 3.287 -5.039 9.602 1 92.19 93 ARG B C 1
ATOM 1574 O O . ARG B 1 93 ? 3.152 -5.727 8.586 1 92.19 93 ARG B O 1
ATOM 1581 N N . ILE B 1 94 ? 3.803 -3.84 9.531 1 94.31 94 ILE B N 1
ATOM 1582 C CA . ILE B 1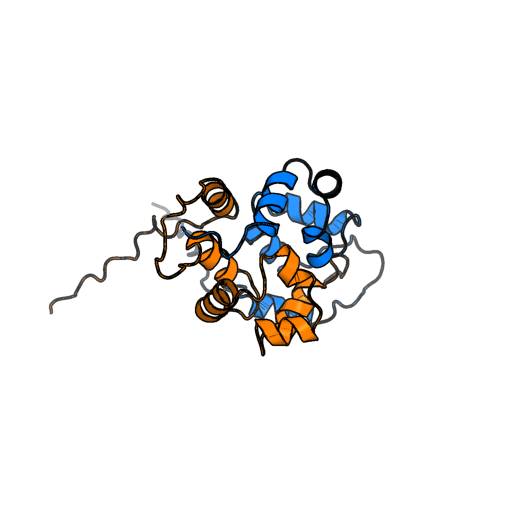 94 ? 4.195 -3.211 8.273 1 94.31 94 ILE B CA 1
ATOM 1583 C C . ILE B 1 94 ? 5.387 -3.955 7.676 1 94.31 94 ILE B C 1
ATOM 1585 O O . ILE B 1 94 ? 5.449 -4.164 6.461 1 94.31 94 ILE B O 1
ATOM 1589 N N . ASN B 1 95 ? 6.277 -4.352 8.516 1 94.75 95 ASN B N 1
ATOM 1590 C CA . ASN B 1 95 ? 7.441 -5.098 8.047 1 94.75 95 ASN B CA 1
ATOM 1591 C C . ASN B 1 95 ? 7.035 -6.422 7.402 1 94.75 95 ASN B C 1
ATOM 1593 O O . ASN B 1 95 ? 7.523 -6.766 6.324 1 94.75 95 ASN B O 1
ATOM 1597 N N . VAL B 1 96 ? 6.191 -7.145 8.039 1 90.44 96 VAL B N 1
ATOM 1598 C CA . VAL B 1 96 ? 5.715 -8.406 7.492 1 90.44 96 VAL B CA 1
ATOM 1599 C C . VAL B 1 96 ? 4.98 -8.164 6.176 1 90.44 96 VAL B C 1
ATOM 1601 O O . VAL B 1 96 ? 5.23 -8.844 5.18 1 90.44 96 VAL B O 1
ATOM 1604 N N . PHE B 1 97 ? 4.148 -7.227 6.188 1 92.5 97 PHE B N 1
ATOM 1605 C CA . PHE B 1 97 ? 3.342 -6.898 5.016 1 92.5 97 PHE B CA 1
ATOM 1606 C C . PHE B 1 97 ? 4.23 -6.527 3.834 1 92.5 97 PHE B C 1
ATOM 1608 O O . PHE B 1 97 ? 4.039 -7.039 2.727 1 92.5 97 PHE B O 1
ATOM 1615 N N . SER B 1 98 ? 5.133 -5.652 4.008 1 94.12 98 SER B N 1
ATOM 1616 C CA . SER B 1 98 ? 5.984 -5.148 2.934 1 94.12 98 SER B CA 1
ATOM 1617 C C . SER B 1 98 ? 6.891 -6.246 2.383 1 94.12 98 SER B C 1
ATOM 1619 O O . SER B 1 98 ? 7.227 -6.242 1.197 1 94.12 98 SER B O 1
ATOM 1621 N N . ASN B 1 99 ? 7.199 -7.246 3.223 1 93.62 99 ASN B N 1
ATOM 1622 C CA . ASN B 1 99 ? 8.195 -8.242 2.84 1 93.62 99 ASN B CA 1
ATOM 1623 C C . ASN B 1 99 ? 7.555 -9.578 2.486 1 93.62 99 ASN B C 1
ATOM 1625 O O . ASN B 1 99 ? 8.25 -10.531 2.143 1 93.62 99 ASN B O 1
ATOM 1629 N N . PHE B 1 100 ? 6.301 -9.609 2.541 1 89.38 100 PHE B N 1
ATOM 1630 C CA . PHE B 1 100 ? 5.625 -10.875 2.256 1 89.38 100 PHE B CA 1
ATOM 1631 C C . PHE B 1 100 ? 5.898 -11.32 0.826 1 89.38 100 PHE B C 1
ATOM 1633 O O . PHE B 1 100 ? 5.664 -10.57 -0.122 1 89.38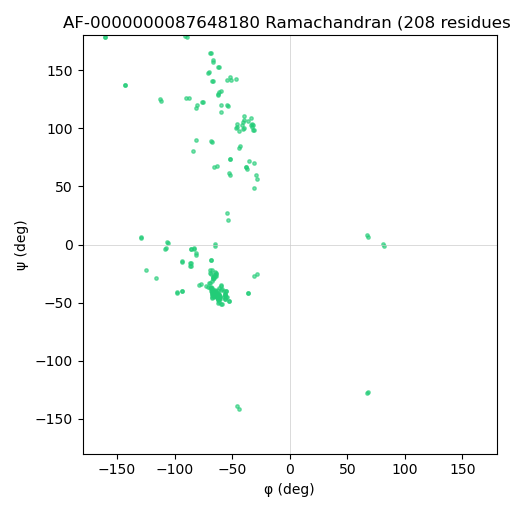 100 PHE B O 1
ATOM 1640 N N . ASP B 1 101 ? 6.32 -12.523 0.727 1 90.62 101 ASP B N 1
ATOM 1641 C CA . ASP B 1 101 ? 6.68 -13.086 -0.572 1 90.62 101 ASP B CA 1
ATOM 1642 C C . ASP B 1 101 ? 5.434 -13.43 -1.387 1 90.62 101 ASP B C 1
ATOM 1644 O O . ASP B 1 101 ? 4.594 -14.211 -0.946 1 90.62 101 ASP B O 1
ATOM 1648 N N . PHE B 1 102 ? 5.316 -12.836 -2.605 1 89.88 102 PHE B N 1
ATOM 1649 C CA . PHE B 1 102 ? 4.16 -13.047 -3.469 1 89.88 102 PHE B CA 1
ATOM 1650 C C . PHE B 1 102 ? 4.066 -14.5 -3.908 1 89.88 102 PHE B C 1
ATOM 1652 O O . PHE B 1 102 ? 2.996 -14.969 -4.301 1 89.88 102 PHE B O 1
ATOM 1659 N N . SER B 1 103 ? 5.172 -15.211 -3.92 1 81.06 103 SER B N 1
ATOM 1660 C CA . SER B 1 103 ? 5.207 -16.609 -4.352 1 81.06 103 SER B CA 1
ATOM 1661 C C . SER B 1 103 ? 4.762 -17.547 -3.232 1 81.06 103 SER B C 1
ATOM 1663 O O . SER B 1 103 ? 4.621 -18.75 -3.445 1 81.06 103 SER B O 1
ATOM 1665 N N . SER B 1 104 ? 4.594 -16.922 -2.061 1 72.94 104 SER B N 1
ATOM 1666 C CA . SER B 1 104 ? 4.18 -17.766 -0.941 1 72.94 104 SER B CA 1
ATOM 1667 C C . SER B 1 104 ? 2.766 -18.281 -1.141 1 72.94 104 SER B C 1
ATOM 1669 O O . SER B 1 104 ? 1.855 -17.531 -1.48 1 72.94 104 SER B O 1
ATOM 1671 N N . SER B 1 105 ? 2.518 -19.422 -1.78 1 59.53 105 SER B N 1
ATOM 1672 C CA . SER B 1 105 ? 1.246 -20.078 -2.049 1 59.53 105 SER B CA 1
ATOM 1673 C C . SER B 1 105 ? 0.447 -20.297 -0.766 1 59.53 105 SER B C 1
ATOM 1675 O O . SER B 1 105 ? 1.021 -20.375 0.323 1 59.53 105 SER B O 1
ATOM 1677 N N . ASP B 1 106 ? -0.965 -20.094 -0.874 1 52.81 106 ASP B N 1
ATOM 1678 C CA . ASP B 1 106 ? -1.851 -20.531 0.203 1 52.81 106 ASP B CA 1
ATOM 1679 C C . ASP B 1 106 ? -1.568 -21.984 0.598 1 52.81 106 ASP B C 1
ATOM 1681 O O . ASP B 1 106 ? -1.17 -22.797 -0.241 1 52.81 106 ASP B O 1
#

pLDDT: mean 75.62, std 23.64, range [26.56, 97.44]